Protein AF-0000000086880585 (afdb_homodimer)

Sequence (292 aa):
MKTEPVYAQNTITGVQFHGTWCWYVTEREYWFLNVEMEGRFGIEVLNEDTAARFLQAIQDEQVTATELRYYLHQFREQHREGDEWLKFVPSFLVDFDKRQFCSMFPEPASFEHYMPEGWIGTYEDFLDRVPVEERYWEMDGKSLFRMKTEPVYAQNTITGVQFHGTWCWYVTEREYWFLNVEMEGRFGIEVLNEDTAARFLQAIQDEQVTATELRYYLHQFREQHREGDEWLKFVPSFLVDFDKRQFCSMFPEPASFEHYMPEGWIGTYEDFLDRVPVEERYWEMDGKSLFR

Nearest PDB structures (foldseek):
  8zps-assembly1_A  TM=2.342E-01  e=6.015E+00  Homo sapiens
  8hbd-assembly1_R  TM=2.893E-01  e=3.597E+00  Homo sapiens
  2p4w-assembly1_A  TM=2.756E-01  e=6.312E+00  Pyrococcus furiosus
  6sy0-assembly3_C  TM=2.336E-01  e=4.339E+00  Plasmodium falciparum 3D7

Radius of gyration: 21.65 Å; Cα contacts (8 Å, |Δi|>4): 493; chains: 2; bounding box: 41×65×52 Å

Organism: NCBI:txid248903

Solvent-accessible surface area (backbone atoms only — not comparable to full-atom values): 16646 Å² total; per-residue (Å²): 127,90,56,79,72,36,65,86,63,37,32,36,32,43,34,35,50,88,90,41,79,48,37,32,43,42,64,58,73,74,60,45,22,26,36,55,83,57,32,50,90,78,50,55,55,52,39,66,88,38,38,64,64,52,51,61,72,48,50,80,37,51,46,52,40,66,57,52,25,52,52,51,51,54,47,44,71,74,44,80,65,81,73,74,68,55,30,72,53,60,21,35,40,41,30,45,74,75,35,37,36,34,29,51,56,87,58,97,72,64,52,38,72,25,49,36,94,88,41,50,43,36,83,42,92,56,73,86,74,49,55,75,91,56,41,38,52,56,53,95,94,35,56,69,87,105,124,91,54,79,75,36,66,85,64,35,32,36,33,42,34,36,50,89,92,40,78,47,37,32,42,42,65,58,73,76,60,47,21,26,34,54,83,57,33,48,90,78,49,55,54,54,40,66,88,39,38,63,64,50,52,59,73,46,49,80,38,51,48,53,40,66,57,53,25,52,52,51,52,54,46,44,71,73,43,80,65,82,72,74,68,55,31,71,54,60,22,34,40,41,28,45,76,76,35,38,33,34,29,53,57,85,57,97,70,65,51,38,73,25,48,36,92,88,41,50,42,37,82,43,92,55,73,87,74,50,54,76,92,57,40,38,51,56,53,94,92,35,56,68,86,104

pLDDT: mean 88.6, std 10.25, range [47.25, 98.44]

Foldseek 3Di:
DVDDDDPPQWDWDWDDDPNDIDIDIGGPVVPPPDCVVVCLVVDPADALVCVVVSCVVCVVVDDALQVLLVVLVVVCVVDVDDDPSVVSPDAWDQDRPQQEIEGQHPDPPPVQVPGDPPHGGYHDDCLVVDPPNNNSQDDPNDGSND/DVDDDDPPQWDWDWDDDPNDTDIDIGGPVVPPPDCVVVCLVVDPADALVCVVVSCVVCVVVDDALQVLLVVLVVVCVVDVDDDPSVVSPDAWDQDRPQQEIEGQHPDPPPVQVPGDPPHGGYHDDCLVVDPPNNNSQDDPNDGSND

Secondary structure (DSSP, 8-state):
--S---TTTEEEEEEEETTEEEEEEEEGGGG-SB-TTT-GGG-SB-STTTHHHHHHHTGGGEE-HHHHHHHHHHHHHH--SSSGGGGGS--EEEETTTTEEEE--SSS--GGG-PPTT-EEEES--GGGS-GGG-TTEETTEETT-/--S---TTTEEEEEEEETTEEEEEEEEGGGG-SB-STT-GGG-SB-STTTHHHHHHHTGGGEE-HHHHHHHHHHHHHH--SSSGGGGGS--EEEETTTTEEEE--SSS--GGG-PPTT-EEEES--GGGS-GGG-TTEETTEETT-

Structure (mmCIF, N/CA/C/O backbone):
data_AF-0000000086880585-model_v1
#
loop_
_entity.id
_entity.type
_entity.pdbx_description
1 polymer 'Group-specific protein'
#
loop_
_atom_site.group_PDB
_atom_site.id
_atom_site.type_symbol
_atom_site.label_atom_id
_atom_site.label_alt_id
_atom_site.label_comp_id
_atom_site.label_asym_id
_atom_site.label_entity_id
_atom_site.label_seq_id
_atom_site.pdbx_PDB_ins_code
_atom_site.Cartn_x
_atom_site.Cartn_y
_atom_site.Cartn_z
_atom_site.occupancy
_atom_site.B_iso_or_equiv
_atom_site.auth_seq_id
_atom_site.auth_comp_id
_atom_site.auth_asym_id
_atom_site.auth_atom_id
_atom_site.pdbx_PDB_model_num
ATOM 1 N N . MET A 1 1 ? -14.562 14.023 14.945 1 76 1 MET A N 1
ATOM 2 C CA . MET A 1 1 ? -13.602 13.406 14.031 1 76 1 MET A CA 1
ATOM 3 C C . MET A 1 1 ? -14.258 12.281 13.234 1 76 1 MET A C 1
ATOM 5 O O . MET A 1 1 ? -14.82 11.352 13.812 1 76 1 MET A O 1
ATOM 9 N N . LYS A 1 2 ? -14.25 12.438 11.891 1 77.19 2 LYS A N 1
ATOM 10 C CA . LYS A 1 2 ? -14.953 11.477 11.047 1 77.19 2 LYS A CA 1
ATOM 11 C C . LYS A 1 2 ? -14.258 10.117 11.062 1 77.19 2 LYS A C 1
ATOM 13 O O . LYS A 1 2 ? -14.922 9.078 11.016 1 77.19 2 LYS A O 1
ATOM 18 N N . THR A 1 3 ? -12.914 10.18 11.188 1 82.75 3 THR A N 1
ATOM 19 C CA . THR A 1 3 ? -12.102 8.969 11.164 1 82.75 3 THR A CA 1
ATOM 20 C C . THR A 1 3 ? -11.141 8.945 12.352 1 82.75 3 THR A C 1
ATOM 22 O O . THR A 1 3 ? -10.391 9.898 12.57 1 82.75 3 THR A O 1
ATOM 25 N N . GLU A 1 4 ? -11.258 7.859 13.133 1 86.62 4 GLU A N 1
ATOM 26 C CA . GLU A 1 4 ? -10.336 7.695 14.25 1 86.62 4 GLU A CA 1
ATOM 27 C C . GLU A 1 4 ? -8.992 7.145 13.781 1 86.62 4 GLU A C 1
ATOM 29 O O . GLU A 1 4 ? -8.945 6.246 12.938 1 86.62 4 GLU A O 1
ATOM 34 N N . PRO A 1 5 ? -7.918 7.68 14.352 1 90.12 5 PRO A N 1
ATOM 35 C CA . PRO A 1 5 ? -6.609 7.109 14.008 1 90.12 5 PRO A CA 1
ATOM 36 C C . PRO A 1 5 ? -6.473 5.652 14.438 1 90.12 5 PRO A C 1
ATOM 38 O O . PRO A 1 5 ? -6.934 5.273 15.516 1 90.12 5 PRO A O 1
ATOM 41 N N . VAL A 1 6 ? -6.008 4.855 13.602 1 86.31 6 VAL A N 1
ATOM 42 C CA . VAL A 1 6 ? -5.66 3.463 13.859 1 86.31 6 VAL A CA 1
ATOM 43 C C . VAL A 1 6 ? -4.211 3.207 13.461 1 86.31 6 VAL A C 1
ATOM 45 O O . VAL A 1 6 ? -3.812 3.498 12.328 1 86.31 6 VAL A O 1
ATOM 48 N N . TYR A 1 7 ? -3.516 2.6 14.383 1 87.31 7 TYR A N 1
ATOM 49 C CA . TYR A 1 7 ? -2.078 2.424 14.211 1 87.31 7 TYR A CA 1
ATOM 50 C C . TYR A 1 7 ? -1.771 1.642 12.938 1 87.31 7 TYR A C 1
ATOM 52 O O . TYR A 1 7 ? -2.289 0.54 12.742 1 87.31 7 TYR A O 1
ATOM 60 N N . ALA A 1 8 ? -1.015 2.242 12.062 1 81.94 8 ALA A N 1
ATOM 61 C CA . ALA A 1 8 ? -0.454 1.631 10.867 1 81.94 8 ALA A CA 1
ATOM 62 C C . ALA A 1 8 ? -1.557 1.222 9.891 1 81.94 8 ALA A C 1
ATOM 64 O O . ALA A 1 8 ? -1.293 0.547 8.891 1 81.94 8 ALA A O 1
ATOM 65 N N . GLN A 1 9 ? -2.721 1.542 10.227 1 75.06 9 GLN A N 1
ATOM 66 C CA . GLN A 1 9 ? -3.828 1.197 9.336 1 75.06 9 GLN A CA 1
ATOM 67 C C . GLN A 1 9 ? -4.305 2.416 8.555 1 75.06 9 GLN A C 1
ATOM 69 O O . GLN A 1 9 ? -4.625 2.311 7.371 1 75.06 9 GLN A O 1
ATOM 74 N N . ASN A 1 10 ? -4.414 3.498 9.227 1 84.12 10 ASN A N 1
ATOM 75 C CA . ASN A 1 10 ? -4.605 4.781 8.562 1 84.12 10 ASN A CA 1
ATOM 76 C C . ASN A 1 10 ? -3.543 5.793 8.984 1 84.12 10 ASN A C 1
ATOM 78 O O . ASN A 1 10 ? -2.521 5.422 9.562 1 84.12 10 ASN A O 1
ATOM 82 N N . THR A 1 11 ? -3.631 7.055 8.461 1 91.5 11 THR A N 1
ATOM 83 C CA . THR A 1 11 ? -2.527 7.984 8.68 1 91.5 11 THR A CA 1
ATOM 84 C C . THR A 1 11 ? -3.039 9.32 9.211 1 91.5 11 THR A C 1
ATOM 86 O O . THR A 1 11 ? -4.141 9.75 8.859 1 91.5 11 THR A O 1
ATOM 89 N N . ILE A 1 12 ? -2.281 9.914 10.062 1 96.06 12 ILE A N 1
ATOM 90 C CA . ILE A 1 12 ? -2.361 11.344 10.32 1 96.06 12 ILE A CA 1
ATOM 91 C C . ILE A 1 12 ? -1.32 12.078 9.484 1 96.06 12 ILE A C 1
ATOM 93 O O . ILE A 1 12 ? -0.122 11.805 9.586 1 96.06 12 ILE A O 1
ATOM 97 N N . THR A 1 13 ? -1.783 12.961 8.617 1 96.94 13 THR A N 1
ATOM 98 C CA . THR A 1 13 ? -0.906 13.625 7.668 1 96.94 13 THR A CA 1
ATOM 99 C C . THR A 1 13 ? -1.015 15.141 7.805 1 96.94 13 THR A C 1
ATOM 101 O O . THR A 1 13 ? -2.117 15.695 7.805 1 96.94 13 THR A O 1
ATOM 104 N N . GLY A 1 14 ? 0.147 15.844 8.094 1 98.25 14 GLY A N 1
ATOM 105 C CA . GLY A 1 14 ? 0.215 17.297 7.992 1 98.25 14 GLY A CA 1
ATOM 106 C C . GLY A 1 14 ? 0.494 17.781 6.586 1 98.25 14 GLY A C 1
ATOM 107 O O . GLY A 1 14 ? 1.412 17.297 5.922 1 98.25 14 GLY A O 1
ATOM 108 N N . VAL A 1 15 ? -0.346 18.703 6.098 1 97.44 15 VAL A N 1
ATOM 109 C CA . VAL A 1 15 ? -0.226 19.203 4.73 1 97.44 15 VAL A CA 1
ATOM 110 C C . VAL A 1 15 ? 0.028 20.703 4.75 1 97.44 15 VAL A C 1
ATOM 112 O O . VAL A 1 15 ? -0.643 21.438 5.473 1 97.44 15 VAL A O 1
ATOM 115 N N . GLN A 1 16 ? 1.084 21.109 4.09 1 96.19 16 GLN A N 1
ATOM 116 C CA . GLN A 1 16 ? 1.345 22.5 3.783 1 96.19 16 GLN A CA 1
ATOM 117 C C . GLN A 1 16 ? 1.02 22.812 2.324 1 96.19 16 GLN A C 1
ATOM 119 O O . GLN A 1 16 ? 1.595 22.219 1.413 1 96.19 16 GLN A O 1
ATOM 124 N N . PHE A 1 17 ? 0.026 23.703 2.096 1 95.5 17 PHE A N 1
ATOM 125 C CA . PHE A 1 17 ? -0.376 24.078 0.742 1 95.5 17 PHE A CA 1
ATOM 126 C C . PHE A 1 17 ? -0.798 25.531 0.681 1 95.5 17 PHE A C 1
ATOM 128 O O . PHE A 1 17 ? -1.679 25.969 1.429 1 95.5 17 PHE A O 1
ATOM 135 N N . HIS A 1 18 ? -0.113 26.312 -0.107 1 94.19 18 HIS A N 1
ATOM 136 C CA . HIS A 1 18 ? -0.361 27.734 -0.28 1 94.19 18 HIS A CA 1
ATOM 137 C C . HIS A 1 18 ? -0.328 28.469 1.058 1 94.19 18 HIS A C 1
ATOM 139 O O . HIS A 1 18 ? -1.229 29.25 1.365 1 94.19 18 HIS A O 1
ATOM 145 N N . GLY A 1 19 ? 0.63 28.094 1.883 1 93.19 19 GLY A N 1
ATOM 146 C CA . GLY A 1 19 ? 0.88 28.797 3.133 1 93.19 19 GLY A CA 1
ATOM 147 C C . GLY A 1 19 ? -0.033 28.344 4.258 1 93.19 19 GLY A C 1
ATOM 148 O O . GLY A 1 19 ? 0.029 28.891 5.367 1 93.19 19 GLY A O 1
ATOM 149 N N . THR A 1 20 ? -0.844 27.406 4.012 1 93.75 20 THR A N 1
ATOM 150 C CA . THR A 1 20 ? -1.787 26.953 5.027 1 93.75 20 THR A CA 1
ATOM 151 C C . THR A 1 20 ? -1.471 25.531 5.469 1 93.75 20 THR A C 1
ATOM 153 O O . THR A 1 20 ? -1.174 24.672 4.637 1 93.75 20 THR A O 1
ATOM 156 N N . TRP A 1 21 ? -1.475 25.344 6.816 1 95.88 21 TRP A N 1
ATOM 157 C CA . TRP A 1 21 ? -1.278 24.016 7.379 1 95.88 21 TRP A CA 1
ATOM 158 C C . TRP A 1 21 ? -2.615 23.359 7.73 1 95.88 21 TRP A C 1
ATOM 160 O O . TRP A 1 21 ? -3.48 24 8.336 1 95.88 21 TRP A O 1
ATOM 170 N N . CYS A 1 22 ? -2.787 22.078 7.32 1 95.31 22 CYS A N 1
ATOM 171 C CA . CYS A 1 22 ? -3.961 21.312 7.703 1 95.31 22 CYS A CA 1
ATOM 172 C C . CYS A 1 22 ? -3.578 19.875 8.062 1 95.31 22 CYS A C 1
ATOM 174 O O . CYS A 1 22 ? -2.627 19.328 7.504 1 95.31 22 CYS A O 1
ATOM 176 N N . TRP A 1 23 ? -4.367 19.266 9.023 1 96.69 23 TRP A N 1
ATOM 177 C CA . TRP A 1 23 ? -4.227 17.844 9.359 1 96.69 23 TRP A CA 1
ATOM 178 C C . TRP A 1 23 ? -5.324 17.016 8.695 1 96.69 23 TRP A C 1
ATOM 180 O O . TRP A 1 23 ? -6.469 17.469 8.594 1 96.69 23 TRP A O 1
ATOM 190 N N . TYR A 1 24 ? -4.992 15.852 8.25 1 94.56 24 TYR A N 1
ATOM 191 C CA . TYR A 1 24 ? -5.941 14.898 7.684 1 94.56 24 TYR A CA 1
ATOM 192 C C . TYR A 1 24 ? -5.758 13.516 8.305 1 94.56 24 TYR A C 1
ATOM 194 O O . TYR A 1 24 ? -4.629 13.094 8.562 1 94.56 24 TYR A O 1
ATOM 202 N N . VAL A 1 25 ? -6.844 12.852 8.633 1 94.06 25 VAL A N 1
ATOM 203 C CA . VAL A 1 25 ? -6.828 11.422 8.922 1 94.06 25 VAL A CA 1
ATOM 204 C C . VAL A 1 25 ? -7.449 10.648 7.762 1 94.06 25 VAL A C 1
ATOM 206 O O . VAL A 1 25 ? -8.648 10.766 7.5 1 94.06 25 VAL A O 1
ATOM 209 N N . THR A 1 26 ? -6.586 9.914 6.98 1 87.88 26 THR A N 1
ATOM 210 C CA . THR A 1 26 ? -7.027 9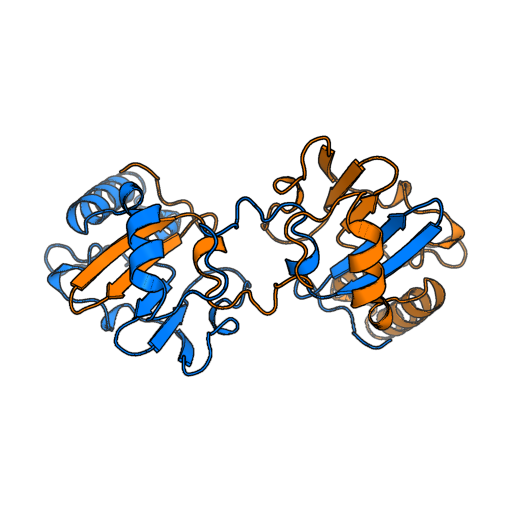.312 5.73 1 87.88 26 THR A CA 1
ATOM 211 C C . THR A 1 26 ? -6.473 7.895 5.59 1 87.88 26 THR A C 1
ATOM 213 O O . THR A 1 26 ? -5.652 7.457 6.402 1 87.88 26 THR A O 1
ATOM 216 N N . GLU A 1 27 ? -7.027 7.246 4.586 1 79.69 27 GLU A N 1
ATOM 217 C CA . GLU A 1 27 ? -6.395 6.008 4.148 1 79.69 27 GLU A CA 1
ATOM 218 C C . GLU A 1 27 ? -4.949 6.242 3.719 1 79.69 27 GLU A C 1
ATOM 220 O O . GLU A 1 27 ? -4.625 7.301 3.176 1 79.69 27 GLU A O 1
ATOM 225 N N . ARG A 1 28 ? -4.09 5.234 3.906 1 82.44 28 ARG A N 1
ATOM 226 C CA . ARG A 1 28 ? -2.656 5.355 3.648 1 82.44 28 ARG A CA 1
ATOM 227 C C . ARG A 1 28 ? -2.381 5.516 2.156 1 82.44 28 ARG A C 1
ATOM 229 O O . ARG A 1 28 ? -1.492 6.273 1.762 1 82.44 28 ARG A O 1
ATOM 236 N N . GLU A 1 29 ? -3.197 5.02 1.287 1 75.56 29 GLU A N 1
ATOM 237 C CA . GLU A 1 29 ? -2.932 4.93 -0.146 1 75.56 29 GLU A CA 1
ATOM 238 C C . GLU A 1 29 ? -3.07 6.293 -0.818 1 75.56 29 GLU A C 1
ATOM 240 O O . GLU A 1 29 ? -2.529 6.516 -1.903 1 75.56 29 GLU A O 1
ATOM 245 N N . TYR A 1 30 ? -3.73 7.191 -0.165 1 79.69 30 TYR A N 1
ATOM 246 C CA . TYR A 1 30 ? -3.9 8.531 -0.713 1 79.69 30 TYR A CA 1
ATOM 247 C C . TYR A 1 30 ? -2.553 9.219 -0.9 1 79.69 30 TYR A C 1
ATOM 249 O O . TYR A 1 30 ? -2.42 10.125 -1.729 1 79.69 30 TYR A O 1
ATOM 257 N N . TRP A 1 31 ? -1.494 8.703 -0.222 1 84.62 31 TRP A N 1
ATOM 258 C CA . TRP A 1 31 ? -0.281 9.508 -0.123 1 84.62 31 TRP A CA 1
ATOM 259 C C . TRP A 1 31 ? 0.87 8.852 -0.878 1 84.62 31 TRP A C 1
ATOM 261 O O . TRP A 1 31 ? 2.033 9.211 -0.679 1 84.62 31 TRP A O 1
ATOM 271 N N . PHE A 1 32 ? 0.52 7.891 -1.688 1 81.12 32 PHE A N 1
ATOM 272 C CA . PHE A 1 32 ? 1.405 7.57 -2.801 1 81.12 32 PHE A CA 1
ATOM 273 C C . PHE A 1 32 ? 1.333 8.648 -3.877 1 81.12 32 PHE A C 1
ATOM 275 O O . PHE A 1 32 ? 0.421 8.641 -4.707 1 81.12 32 PHE A O 1
ATOM 282 N N . LEU A 1 33 ? 2.277 9.617 -3.865 1 82.38 33 LEU A N 1
ATOM 283 C CA . LEU A 1 33 ? 2.133 10.844 -4.637 1 82.38 33 LEU A CA 1
ATOM 284 C C . LEU A 1 33 ? 2.314 10.578 -6.125 1 82.38 33 LEU A C 1
ATOM 286 O O . LEU A 1 33 ? 1.803 11.32 -6.965 1 82.38 33 LEU A O 1
ATOM 290 N N . ASN A 1 34 ? 3.16 9.727 -6.516 1 73.69 34 ASN A N 1
ATOM 291 C CA . ASN A 1 34 ? 3.346 9.344 -7.91 1 73.69 34 ASN A CA 1
ATOM 292 C C . ASN A 1 34 ? 3.041 7.863 -8.133 1 73.69 34 ASN A C 1
ATOM 294 O O . ASN A 1 34 ? 3.885 7.004 -7.871 1 73.69 34 ASN A O 1
ATOM 298 N N . VAL A 1 35 ? 1.868 7.715 -8.453 1 60.78 35 VAL A N 1
ATOM 299 C CA . VAL A 1 35 ? 1.477 6.32 -8.648 1 60.78 35 VAL A CA 1
ATOM 300 C C . VAL A 1 35 ? 1.58 5.957 -10.133 1 60.78 35 VAL A C 1
ATOM 302 O O . VAL A 1 35 ? 1.086 4.91 -10.555 1 60.78 35 VAL A O 1
ATOM 305 N N . GLU A 1 36 ? 2.021 7.18 -10.93 1 53.22 36 GLU A N 1
ATOM 306 C CA . GLU A 1 36 ? 2.199 6.824 -12.336 1 53.22 36 GLU A CA 1
ATOM 307 C C . GLU A 1 36 ? 2.811 5.434 -12.484 1 53.22 36 GLU A C 1
ATOM 309 O O . GLU A 1 36 ? 2.457 4.688 -13.398 1 53.22 36 GLU A O 1
ATOM 314 N N . MET A 1 37 ? 3.844 5.391 -11.531 1 47.25 37 MET A N 1
ATOM 315 C CA . MET A 1 37 ? 4.512 4.102 -11.695 1 47.25 37 MET A CA 1
ATOM 316 C C . MET A 1 37 ? 3.535 2.949 -11.477 1 47.25 37 MET A C 1
ATOM 318 O O . MET A 1 37 ? 3.717 1.862 -12.031 1 47.25 37 MET A O 1
ATOM 322 N N . GLU A 1 38 ? 2.615 3.277 -10.586 1 49.25 38 GLU A N 1
ATOM 323 C CA . GLU A 1 38 ? 1.61 2.221 -10.531 1 49.25 38 GLU A CA 1
ATOM 324 C C . GLU A 1 38 ? 0.639 2.316 -11.703 1 49.25 38 GLU A C 1
ATOM 326 O O . GLU A 1 38 ? -0.255 1.479 -11.844 1 49.25 38 GLU A O 1
ATOM 331 N N . GLY A 1 39 ? 0.884 3.311 -12.492 1 52.72 39 GLY A N 1
ATOM 332 C CA . GLY A 1 39 ? 0.114 3.348 -13.727 1 52.72 39 GLY A CA 1
ATOM 333 C C . GLY A 1 39 ? -0.195 1.97 -14.273 1 52.72 39 GLY A C 1
ATOM 334 O O . GLY A 1 39 ? -0.739 1.844 -15.375 1 52.72 39 GLY A O 1
ATOM 335 N N . ARG A 1 40 ? -0.128 1.017 -13.453 1 61.5 40 ARG A N 1
ATOM 336 C CA . ARG A 1 40 ? -0.333 -0.369 -13.859 1 61.5 40 ARG A CA 1
ATOM 337 C C . ARG A 1 40 ? -0.723 -0.456 -15.328 1 61.5 40 ARG A C 1
ATOM 339 O O . ARG A 1 40 ? -1.8 -0.954 -15.664 1 61.5 40 ARG A O 1
ATOM 346 N N . PHE A 1 41 ? 0.097 0.261 -16.172 1 71.25 41 PHE A N 1
ATOM 347 C CA . PHE A 1 41 ? -0.005 0.201 -17.625 1 71.25 41 PHE A CA 1
ATOM 348 C C . PHE A 1 41 ? -1.345 0.755 -18.094 1 71.25 41 PHE A C 1
ATOM 350 O O . PHE A 1 41 ? -1.934 0.242 -19.047 1 71.25 41 PHE A O 1
ATOM 357 N N . GLY A 1 42 ? -1.871 1.708 -17.266 1 69.56 42 GLY A N 1
ATOM 358 C CA . GLY A 1 42 ? -3.137 2.324 -17.641 1 69.56 42 GLY A CA 1
ATOM 359 C C . GLY A 1 42 ? -4.344 1.495 -17.234 1 69.56 42 GLY A C 1
ATOM 360 O O . GLY A 1 42 ? -5.473 1.813 -17.609 1 69.56 42 GLY A O 1
ATOM 361 N N . ILE A 1 43 ? -4.125 0.448 -16.531 1 76.69 43 ILE A N 1
ATOM 362 C CA . ILE A 1 43 ? -5.199 -0.442 -16.109 1 76.69 43 ILE A CA 1
ATOM 363 C C . ILE A 1 43 ? -5.664 -0.055 -14.703 1 76.69 43 ILE A C 1
ATOM 365 O O . ILE A 1 43 ? -4.938 -0.244 -13.727 1 76.69 43 ILE A O 1
ATOM 369 N N . GLU A 1 44 ? -6.855 0.469 -14.617 1 72.12 44 GLU A N 1
ATOM 370 C CA . GLU A 1 44 ? -7.387 0.93 -13.336 1 72.12 44 GLU A CA 1
ATOM 371 C C . GLU A 1 44 ? -7.906 -0.237 -12.508 1 72.12 44 GLU A C 1
ATOM 373 O O . GLU A 1 44 ? -7.68 -0.292 -11.297 1 72.12 44 GLU A O 1
ATOM 378 N N . VAL A 1 45 ? -8.664 -1.048 -13.188 1 80.25 45 VAL A N 1
ATOM 379 C CA . VAL A 1 45 ? -9.227 -2.24 -12.562 1 80.25 45 VAL A CA 1
ATOM 380 C C . VAL A 1 45 ? -8.656 -3.49 -13.227 1 80.25 45 VAL A C 1
ATOM 382 O O . VAL A 1 45 ? -8.844 -3.697 -14.43 1 80.25 45 VAL A O 1
ATOM 385 N N . LEU A 1 46 ? -7.879 -4.211 -12.469 1 87.38 46 LEU A N 1
ATOM 386 C CA . LEU A 1 46 ? -7.34 -5.473 -12.969 1 87.38 46 LEU A CA 1
ATOM 387 C C . LEU A 1 46 ? -8.32 -6.617 -12.719 1 87.38 46 LEU A C 1
ATOM 389 O O . LEU A 1 46 ? -8.531 -7.016 -11.57 1 87.38 46 LEU A O 1
ATOM 393 N N . ASN A 1 47 ? -8.922 -6.992 -13.719 1 92.19 47 ASN A N 1
ATOM 394 C CA . ASN A 1 47 ? -9.914 -8.062 -13.68 1 92.19 47 ASN A CA 1
ATOM 395 C C . ASN A 1 47 ? -9.812 -8.961 -14.906 1 92.19 47 ASN A C 1
ATOM 397 O O . ASN A 1 47 ? -8.812 -8.93 -15.625 1 92.19 47 ASN A O 1
ATOM 401 N N . GLU A 1 48 ? -10.773 -9.852 -15.086 1 94.31 48 GLU A N 1
ATOM 402 C CA . GLU A 1 48 ? -10.734 -10.828 -16.172 1 94.31 48 GLU A CA 1
ATOM 403 C C . GLU A 1 48 ? -10.695 -10.148 -17.531 1 94.31 48 GLU A C 1
ATOM 405 O O . GLU A 1 48 ? -10.141 -10.695 -18.484 1 94.31 48 GLU A O 1
ATOM 410 N N . ASP A 1 49 ? -11.25 -8.93 -17.594 1 93.12 49 ASP A N 1
ATOM 411 C CA . ASP A 1 49 ? -11.32 -8.234 -18.875 1 93.12 49 ASP A CA 1
ATOM 412 C C . ASP A 1 49 ? -10 -7.539 -19.188 1 93.12 49 ASP A C 1
ATOM 414 O O . ASP A 1 49 ? -9.656 -7.359 -20.359 1 93.12 49 ASP A O 1
ATOM 418 N N . THR A 1 50 ? -9.234 -7.219 -18.172 1 90 50 THR A N 1
ATOM 419 C CA . THR A 1 50 ? -8.016 -6.438 -18.375 1 90 50 THR A CA 1
ATOM 420 C C . THR A 1 50 ? -6.777 -7.289 -18.141 1 90 50 THR A C 1
ATOM 422 O O . THR A 1 50 ? -5.652 -6.848 -18.406 1 90 50 THR A O 1
ATOM 425 N N . ALA A 1 51 ? -7.012 -8.508 -17.734 1 94.69 51 ALA A N 1
ATOM 426 C CA . ALA A 1 51 ? -5.93 -9.406 -17.344 1 94.69 51 ALA A CA 1
ATOM 427 C C . ALA A 1 51 ? -4.941 -9.617 -18.484 1 94.69 51 ALA A C 1
ATOM 429 O O . ALA A 1 51 ? -3.727 -9.57 -18.281 1 94.69 51 ALA A O 1
ATOM 430 N N . ALA A 1 52 ? -5.445 -9.789 -19.672 1 94.19 52 ALA A N 1
ATOM 431 C CA . ALA A 1 52 ? -4.582 -10.102 -20.797 1 94.19 52 ALA A CA 1
ATOM 432 C C . ALA A 1 52 ? -3.559 -8.992 -21.031 1 94.19 52 ALA A C 1
ATOM 434 O O . ALA A 1 52 ? -2.361 -9.258 -21.172 1 94.19 52 ALA A O 1
ATOM 435 N N . ARG A 1 53 ? -3.969 -7.777 -21.109 1 90.25 53 ARG A N 1
ATOM 436 C CA . ARG A 1 53 ? -3.096 -6.625 -21.312 1 90.25 53 ARG A CA 1
ATOM 437 C C . ARG A 1 53 ? -2.084 -6.492 -20.188 1 90.25 53 ARG A C 1
ATOM 439 O O . ARG A 1 53 ? -0.906 -6.219 -20.422 1 90.25 53 ARG A O 1
ATOM 446 N N . PHE A 1 54 ? -2.494 -6.656 -18.984 1 90 54 PHE A N 1
ATOM 447 C CA . PHE A 1 54 ? -1.637 -6.535 -17.812 1 90 54 PHE A CA 1
ATOM 448 C C . PHE A 1 54 ? -0.539 -7.59 -17.828 1 90 54 PHE A C 1
ATOM 450 O O . PHE A 1 54 ? 0.64 -7.273 -17.656 1 90 54 PHE A O 1
ATOM 457 N N . LEU A 1 55 ? -0.997 -8.852 -18.031 1 93.5 55 LEU A N 1
ATOM 458 C CA . LEU A 1 55 ? -0.051 -9.969 -18 1 93.5 55 LEU A CA 1
ATOM 459 C C . LEU A 1 55 ? 0.968 -9.859 -19.125 1 93.5 55 LEU A C 1
ATOM 461 O O . LEU A 1 55 ? 2.129 -10.234 -18.953 1 93.5 55 LEU A O 1
ATOM 465 N N . GLN A 1 56 ? 0.486 -9.359 -20.234 1 91.56 56 GLN A N 1
ATOM 466 C CA . GLN A 1 56 ? 1.425 -9.094 -21.312 1 91.56 56 GLN A CA 1
ATOM 467 C C . GLN A 1 56 ? 2.443 -8.031 -20.922 1 91.56 56 GLN A C 1
ATOM 469 O O . GLN A 1 56 ? 3.631 -8.156 -21.219 1 91.56 56 GLN A O 1
ATOM 474 N N . ALA A 1 57 ? 2.016 -7.039 -20.266 1 84.31 57 ALA A N 1
ATOM 475 C CA . ALA A 1 57 ? 2.869 -5.922 -19.875 1 84.31 57 ALA A CA 1
ATOM 476 C C . ALA A 1 57 ? 3.945 -6.383 -18.891 1 84.31 57 ALA A C 1
ATOM 478 O O . ALA A 1 57 ? 5.051 -5.832 -18.875 1 84.31 57 ALA A O 1
ATOM 479 N N . ILE A 1 58 ? 3.645 -7.453 -18.031 1 86.88 58 ILE A N 1
ATOM 480 C CA . ILE A 1 58 ? 4.617 -7.855 -17.031 1 86.88 58 ILE A CA 1
ATOM 481 C C . ILE A 1 58 ? 5.242 -9.195 -17.422 1 86.88 58 ILE A C 1
ATOM 483 O O . ILE A 1 58 ? 5.746 -9.922 -16.562 1 86.88 58 ILE A O 1
ATOM 487 N N . GLN A 1 59 ? 5.207 -9.5 -18.641 1 90.31 59 GLN A N 1
ATOM 488 C CA . GLN A 1 59 ? 5.676 -10.797 -19.109 1 90.31 59 GLN A CA 1
ATOM 489 C C . GLN A 1 59 ? 7.141 -11.023 -18.75 1 90.31 59 GLN A C 1
ATOM 491 O O . GLN A 1 59 ? 7.551 -12.148 -18.469 1 90.31 59 GLN A O 1
ATOM 496 N N . ASP A 1 60 ? 7.895 -9.953 -18.703 1 88.44 60 ASP A N 1
ATOM 497 C CA . ASP A 1 60 ? 9.32 -10.062 -18.391 1 88.44 60 ASP A CA 1
ATOM 498 C C . ASP A 1 60 ? 9.539 -10.469 -16.938 1 88.44 60 ASP A C 1
ATOM 500 O O . ASP A 1 60 ? 10.641 -10.883 -16.562 1 88.44 60 ASP A O 1
ATOM 504 N N . GLU A 1 61 ? 8.5 -10.375 -16.062 1 88.94 61 GLU A N 1
ATOM 505 C CA . GLU A 1 61 ? 8.594 -10.711 -14.648 1 88.94 61 GLU A CA 1
ATOM 506 C C . GLU A 1 61 ? 8.18 -12.156 -14.398 1 88.94 61 GLU A C 1
ATOM 508 O O . GLU A 1 61 ? 8.164 -12.609 -13.25 1 88.94 61 GLU A O 1
ATOM 513 N N . GLN A 1 62 ? 7.816 -12.812 -15.43 1 93.88 62 GLN A N 1
ATOM 514 C CA . GLN A 1 62 ? 7.398 -14.203 -15.312 1 93.88 62 GLN A CA 1
ATOM 515 C C . GLN A 1 62 ? 8.578 -15.102 -14.953 1 93.88 62 GLN A C 1
ATOM 517 O O . GLN A 1 62 ? 9.688 -14.906 -15.453 1 93.88 62 GLN A O 1
ATOM 522 N N . VAL A 1 63 ? 8.367 -16.125 -14.07 1 95.75 63 VAL A N 1
ATOM 523 C CA . VAL A 1 63 ? 9.367 -17.109 -13.688 1 95.75 63 VAL A CA 1
ATOM 524 C C . VAL A 1 63 ? 8.758 -18.516 -13.75 1 95.75 63 VAL A C 1
ATOM 526 O O . VAL A 1 63 ? 7.551 -18.688 -13.555 1 95.75 63 VAL A O 1
ATOM 529 N N . THR A 1 64 ? 9.586 -19.469 -14.016 1 95.69 64 THR A N 1
ATOM 530 C CA . THR A 1 64 ? 9.094 -20.844 -14.062 1 95.69 64 THR A CA 1
ATOM 531 C C . THR A 1 64 ? 9.18 -21.5 -12.688 1 95.69 64 THR A C 1
ATOM 533 O O . THR A 1 64 ? 9.969 -21.062 -11.844 1 95.69 64 THR A O 1
ATOM 536 N N . ALA A 1 65 ? 8.328 -22.5 -12.531 1 96.12 65 ALA A N 1
ATOM 537 C CA . ALA A 1 65 ? 8.422 -23.312 -11.312 1 96.12 65 ALA A CA 1
ATOM 538 C C . ALA A 1 65 ? 9.82 -23.906 -11.164 1 96.12 65 ALA A C 1
ATOM 540 O O . ALA A 1 65 ? 10.352 -23.984 -10.055 1 96.12 65 ALA A O 1
ATOM 541 N N . THR A 1 66 ? 10.43 -24.266 -12.25 1 95.5 66 THR A N 1
ATOM 542 C CA . THR A 1 66 ? 11.766 -24.859 -12.227 1 95.5 66 THR A CA 1
ATOM 543 C C . THR A 1 66 ? 12.789 -23.859 -11.68 1 95.5 66 THR A C 1
ATOM 545 O O . THR A 1 66 ? 13.625 -24.219 -10.852 1 95.5 66 THR A O 1
ATOM 548 N N . GLU A 1 67 ? 12.719 -22.672 -12.164 1 95.06 67 GLU A N 1
ATOM 549 C CA . GLU A 1 67 ? 13.633 -21.641 -11.688 1 95.06 67 GLU A CA 1
ATOM 550 C C . GLU A 1 67 ? 13.445 -21.391 -10.195 1 95.06 67 GLU A C 1
ATOM 552 O O . GLU A 1 67 ? 14.422 -21.328 -9.438 1 95.06 67 GLU A O 1
ATOM 557 N N . LEU A 1 68 ? 12.203 -21.188 -9.781 1 96.31 68 LEU A N 1
ATOM 558 C CA . LEU A 1 68 ? 11.914 -20.938 -8.375 1 96.31 68 LEU A CA 1
ATOM 559 C C . LEU A 1 68 ? 12.422 -22.078 -7.504 1 96.31 68 LEU A C 1
ATOM 561 O O . LEU A 1 68 ? 13.008 -21.844 -6.441 1 96.31 68 LEU A O 1
ATOM 565 N N . ARG A 1 69 ? 12.211 -23.281 -7.969 1 95.75 69 ARG A N 1
ATOM 566 C CA . ARG A 1 69 ? 12.672 -24.469 -7.246 1 95.75 69 ARG A CA 1
ATOM 567 C C . ARG A 1 69 ? 14.188 -24.453 -7.094 1 95.75 69 ARG A C 1
ATOM 569 O O . ARG A 1 69 ? 14.711 -24.703 -6.008 1 95.75 69 ARG A O 1
ATOM 576 N N . TYR A 1 70 ? 14.844 -24.234 -8.133 1 94.56 70 TYR A N 1
ATOM 577 C CA . TYR A 1 70 ? 16.297 -24.203 -8.117 1 94.56 70 TYR A CA 1
ATOM 578 C C . TYR A 1 70 ? 16.812 -23.188 -7.102 1 94.56 70 TYR A C 1
ATOM 580 O O . TYR A 1 70 ? 17.656 -23.516 -6.258 1 94.56 70 TYR A O 1
ATOM 588 N N . TYR A 1 71 ? 16.297 -22.016 -7.16 1 93.88 71 TYR A N 1
ATOM 589 C CA . TYR A 1 71 ? 16.781 -20.938 -6.293 1 93.88 71 TYR A CA 1
ATOM 590 C C . TYR A 1 71 ? 16.438 -21.219 -4.836 1 93.88 71 TYR A C 1
ATOM 592 O O . TYR A 1 71 ? 17.234 -20.969 -3.938 1 93.88 71 TYR A O 1
ATOM 600 N N . LEU A 1 72 ? 15.242 -21.688 -4.625 1 95.19 72 LEU A N 1
ATOM 601 C CA . LEU A 1 72 ? 14.852 -22.062 -3.27 1 95.19 72 LEU A CA 1
ATOM 602 C C . LEU A 1 72 ? 15.766 -23.156 -2.717 1 95.19 72 LEU A C 1
ATOM 604 O O . LEU A 1 72 ? 16.25 -23.047 -1.591 1 95.19 72 LEU A O 1
ATOM 608 N N . HIS A 1 73 ? 16 -24.109 -3.523 1 93.12 73 HIS A N 1
ATOM 609 C CA . HIS A 1 73 ? 16.859 -25.219 -3.107 1 93.12 73 HIS A CA 1
ATOM 610 C C . HIS A 1 73 ? 18.266 -24.719 -2.781 1 93.12 73 HIS A C 1
ATOM 612 O O . HIS A 1 73 ? 18.828 -25.062 -1.737 1 93.12 73 HIS A O 1
ATOM 618 N N . GLN A 1 74 ? 18.828 -23.969 -3.631 1 92.75 74 GLN A N 1
ATOM 619 C CA . GLN A 1 74 ? 20.156 -23.406 -3.408 1 92.75 74 GLN A CA 1
ATOM 620 C C . GLN A 1 74 ? 20.203 -22.578 -2.133 1 92.75 74 GLN A C 1
ATOM 622 O O . GLN A 1 74 ? 21.156 -22.656 -1.357 1 92.75 74 GLN A O 1
ATOM 627 N N . PHE A 1 75 ? 19.203 -21.844 -1.984 1 92.38 75 PHE A N 1
ATOM 628 C CA . PHE A 1 75 ? 19.156 -20.969 -0.818 1 92.38 75 PHE A CA 1
ATOM 629 C C . PHE A 1 75 ? 19.094 -21.781 0.467 1 92.38 75 PHE A C 1
ATOM 631 O O . PHE A 1 75 ? 19.797 -21.484 1.435 1 92.38 75 PHE A O 1
ATOM 638 N N . ARG A 1 76 ? 18.234 -22.766 0.458 1 91.25 76 ARG A N 1
ATOM 639 C CA . ARG A 1 76 ? 18.078 -23.641 1.625 1 91.25 76 ARG A CA 1
ATOM 640 C C . ARG A 1 76 ? 19.391 -24.344 1.965 1 91.25 76 ARG A C 1
ATOM 642 O O . ARG A 1 76 ? 19.703 -24.562 3.139 1 91.25 76 ARG A O 1
ATOM 649 N N . GLU A 1 77 ? 20.156 -24.641 1.029 1 90.25 77 GLU A N 1
ATOM 650 C CA . GLU A 1 77 ? 21.438 -25.297 1.24 1 90.25 77 GLU A CA 1
ATOM 651 C C . GLU A 1 77 ? 22.438 -24.359 1.907 1 90.25 77 GLU A C 1
ATOM 653 O O . GLU A 1 77 ? 23.266 -24.797 2.717 1 90.25 77 GLU A O 1
ATOM 658 N N . GLN A 1 78 ? 22.219 -23.172 1.575 1 91.56 78 GLN A N 1
ATOM 659 C CA . GLN A 1 78 ? 23.156 -22.172 2.096 1 91.56 78 GLN A CA 1
ATOM 660 C C . GLN A 1 78 ? 22.688 -21.641 3.445 1 91.56 78 GLN A C 1
ATOM 662 O O . GLN A 1 78 ? 23.484 -21.078 4.207 1 91.56 78 GLN A O 1
ATOM 667 N N . HIS A 1 79 ? 21.453 -21.766 3.672 1 88.12 79 HIS A N 1
ATOM 668 C CA . HIS A 1 79 ? 20.859 -21.266 4.91 1 88.12 79 HIS A CA 1
ATOM 669 C C . HIS A 1 79 ? 20.047 -22.359 5.602 1 88.12 79 HIS A C 1
ATOM 671 O O . HIS A 1 79 ? 18.812 -22.359 5.543 1 88.12 79 HIS A O 1
ATOM 677 N N . ARG A 1 80 ? 20.641 -23.156 6.25 1 79.69 80 ARG A N 1
ATOM 678 C CA . ARG A 1 80 ? 20 -24.344 6.797 1 79.69 80 ARG A CA 1
ATOM 679 C C . ARG A 1 80 ? 19.125 -24 8 1 79.69 80 ARG A C 1
ATOM 681 O O . ARG A 1 80 ? 18.156 -24.703 8.297 1 79.69 80 ARG A O 1
ATOM 688 N N . GLU A 1 81 ? 19.484 -22.828 8.578 1 84.81 81 GLU A N 1
ATOM 689 C CA . GLU A 1 81 ? 18.734 -22.406 9.75 1 84.81 81 GLU A CA 1
ATOM 690 C C . GLU A 1 81 ? 18.141 -21.016 9.547 1 84.81 81 GLU A C 1
ATOM 692 O O . GLU A 1 81 ? 18.562 -20.281 8.656 1 84.81 81 GLU A O 1
ATOM 697 N N . GLY A 1 82 ? 17.078 -20.844 10.289 1 87.56 82 GLY A N 1
ATOM 698 C CA . GLY A 1 82 ? 16.484 -19.531 10.25 1 87.56 82 GLY A CA 1
ATOM 699 C C . GLY A 1 82 ? 15.258 -19.438 9.352 1 87.56 82 GLY A C 1
ATOM 700 O O . GLY A 1 82 ? 14.844 -20.453 8.773 1 87.56 82 GLY A O 1
ATOM 701 N N . ASP A 1 83 ? 14.664 -18.219 9.289 1 90.06 83 ASP A N 1
ATOM 702 C CA . ASP A 1 83 ? 13.414 -18.016 8.57 1 90.06 83 ASP A CA 1
ATOM 703 C C . ASP A 1 83 ? 13.633 -17.203 7.301 1 90.06 83 ASP A C 1
ATOM 705 O O . ASP A 1 83 ? 12.68 -16.703 6.703 1 90.06 83 ASP A O 1
ATOM 709 N N . GLU A 1 84 ? 14.867 -17.25 6.848 1 89.31 84 GLU A N 1
ATOM 710 C CA . GLU A 1 84 ? 15.195 -16.406 5.699 1 89.31 84 GLU A CA 1
ATOM 711 C C . GLU A 1 84 ? 14.586 -16.969 4.418 1 89.31 84 GLU A C 1
ATOM 713 O O . GLU A 1 84 ? 14.367 -16.219 3.453 1 89.31 84 GLU A O 1
ATOM 718 N N . TRP A 1 85 ? 14.258 -18.234 4.43 1 91.56 85 TRP A N 1
ATOM 719 C CA . TRP A 1 85 ? 13.688 -18.906 3.264 1 91.56 85 TRP A CA 1
ATOM 720 C C . TRP A 1 85 ? 12.25 -18.453 3.029 1 91.56 85 TRP A C 1
ATOM 722 O O . TRP A 1 85 ? 11.688 -18.672 1.955 1 91.56 85 TRP A O 1
ATOM 732 N N . LEU A 1 86 ? 11.641 -17.703 3.914 1 93 86 LEU A N 1
ATOM 733 C CA . LEU A 1 86 ? 10.25 -17.281 3.834 1 93 86 LEU A CA 1
ATOM 734 C C . LEU A 1 86 ? 10.031 -16.344 2.645 1 93 86 LEU A C 1
ATOM 736 O O . LEU A 1 86 ? 8.906 -16.219 2.152 1 93 86 LEU A O 1
ATOM 740 N N . LYS A 1 87 ? 11.086 -15.797 2.166 1 92.19 87 LYS A N 1
ATOM 741 C CA . LYS A 1 87 ? 11 -14.922 1.001 1 92.19 87 LYS A CA 1
ATOM 742 C C . LYS A 1 87 ? 10.547 -15.695 -0.234 1 92.19 87 LYS A C 1
ATOM 744 O O . LYS A 1 87 ? 10.117 -15.094 -1.225 1 92.19 87 LYS A O 1
ATOM 749 N N . PHE A 1 88 ? 10.578 -17.047 -0.115 1 95.69 88 PHE A N 1
ATOM 750 C CA . PHE A 1 88 ? 10.195 -17.891 -1.252 1 95.69 88 PHE A CA 1
ATOM 751 C C . PHE A 1 88 ? 8.758 -18.375 -1.106 1 95.69 88 PHE A C 1
ATOM 753 O O . PHE A 1 88 ? 8.219 -19.016 -2.012 1 95.69 88 PHE A O 1
ATOM 760 N N . VAL A 1 89 ? 8.062 -18.031 -0.032 1 96.25 89 VAL A N 1
ATOM 761 C CA . VAL A 1 89 ? 6.652 -18.375 0.115 1 96.25 89 VAL A CA 1
ATOM 762 C C . VAL A 1 89 ? 5.801 -17.438 -0.732 1 96.25 89 VAL A C 1
ATOM 764 O O . VAL A 1 89 ? 5.93 -16.219 -0.636 1 96.25 89 VAL A O 1
ATOM 767 N N . PRO A 1 90 ? 4.953 -18.047 -1.637 1 97.19 90 PRO A N 1
ATOM 768 C CA . PRO A 1 90 ? 4.145 -17.156 -2.479 1 97.19 90 PRO A CA 1
ATOM 769 C C . PRO A 1 90 ? 3.174 -16.297 -1.672 1 97.19 90 PRO A C 1
ATOM 771 O O . PRO A 1 90 ? 2.617 -16.766 -0.674 1 97.19 90 PRO A O 1
ATOM 774 N N . SER A 1 91 ? 2.979 -15.125 -2.197 1 96.12 91 SER A N 1
ATOM 775 C CA . SER A 1 91 ? 2.156 -14.148 -1.496 1 96.12 91 SER A CA 1
ATOM 776 C C . SER A 1 91 ? 0.711 -14.188 -1.979 1 96.12 91 SER A C 1
ATOM 778 O O . SER A 1 91 ? -0.216 -13.938 -1.205 1 96.12 91 SER A O 1
ATOM 780 N N . PHE A 1 92 ? 0.517 -14.461 -3.312 1 97.44 92 PHE A N 1
ATOM 781 C CA . PHE A 1 92 ? -0.819 -14.281 -3.871 1 97.44 92 PHE A CA 1
ATOM 782 C C . PHE A 1 92 ? -1.148 -15.398 -4.852 1 97.44 92 PHE A C 1
ATOM 784 O O . PHE A 1 92 ? -0.265 -15.906 -5.547 1 97.44 92 PHE A O 1
ATOM 791 N N . LEU A 1 93 ? -2.369 -15.766 -4.859 1 98.44 93 LEU A N 1
ATOM 792 C CA . LEU A 1 93 ? -3.023 -16.469 -5.961 1 98.44 93 LEU A CA 1
ATOM 793 C C . LEU A 1 93 ? -4.074 -15.57 -6.617 1 98.44 93 LEU A C 1
ATOM 795 O O . LEU A 1 93 ? -4.984 -15.078 -5.945 1 98.44 93 LEU A O 1
ATOM 799 N N . VAL A 1 94 ? -3.879 -15.312 -7.863 1 97.31 94 VAL A N 1
ATOM 800 C CA . VAL A 1 94 ? -4.863 -14.547 -8.625 1 97.31 94 VAL A CA 1
ATOM 801 C C . VAL A 1 94 ? -5.48 -15.438 -9.703 1 97.31 94 VAL A C 1
ATOM 803 O O . VAL A 1 94 ? -4.816 -15.797 -10.68 1 97.31 94 VAL A O 1
ATOM 806 N N . ASP A 1 95 ? -6.738 -15.781 -9.523 1 97.94 95 ASP A N 1
ATOM 807 C CA . ASP A 1 95 ? -7.461 -16.641 -10.453 1 97.94 95 ASP A CA 1
ATOM 808 C C . ASP A 1 95 ? -8.461 -15.836 -11.281 1 97.94 95 ASP A C 1
ATOM 810 O O . ASP A 1 95 ? -9.602 -15.633 -10.859 1 97.94 95 ASP A O 1
ATOM 814 N N . PHE A 1 96 ? -8.07 -15.398 -12.414 1 97.38 96 PHE A N 1
ATOM 815 C CA . PHE A 1 96 ? -8.906 -14.57 -13.273 1 97.38 96 PHE A CA 1
ATOM 816 C C . PHE A 1 96 ? -10.055 -15.391 -13.852 1 97.38 96 PHE A C 1
ATOM 818 O O . PHE A 1 96 ? -11.094 -14.836 -14.219 1 97.38 96 PHE A O 1
ATOM 825 N N . ASP A 1 97 ? -9.859 -16.672 -13.953 1 97.31 97 ASP A N 1
ATOM 826 C CA . ASP A 1 97 ? -10.891 -17.531 -14.516 1 97.31 97 ASP A CA 1
ATOM 827 C C . ASP A 1 97 ? -12.078 -17.656 -13.562 1 97.31 97 ASP A C 1
ATOM 829 O O . ASP A 1 97 ? -13.234 -17.703 -14 1 97.31 97 ASP A O 1
ATOM 833 N N . LYS A 1 98 ? -11.789 -17.656 -12.281 1 97.25 98 LYS A N 1
ATOM 834 C CA . LYS A 1 98 ? -12.844 -17.844 -11.281 1 97.25 98 LYS A CA 1
ATOM 835 C C . LYS A 1 98 ? -13.117 -16.547 -10.523 1 97.25 98 LYS A C 1
ATOM 837 O O . LYS A 1 98 ? -13.938 -16.531 -9.602 1 97.25 98 LYS A O 1
ATOM 842 N N . ARG A 1 99 ? -12.453 -15.469 -10.766 1 96.19 99 ARG A N 1
ATOM 843 C CA . ARG A 1 99 ? -12.594 -14.172 -10.117 1 96.19 99 ARG A CA 1
ATOM 844 C C . ARG A 1 99 ? -12.375 -14.281 -8.617 1 96.19 99 ARG A C 1
ATOM 846 O O . ARG A 1 99 ? -13.195 -13.812 -7.824 1 96.19 99 ARG A O 1
ATOM 853 N N . GLN A 1 100 ? -11.234 -14.891 -8.281 1 97.5 100 GLN A N 1
ATOM 854 C CA . GLN A 1 100 ? -10.859 -15.094 -6.887 1 97.5 100 GLN A CA 1
ATOM 855 C C . GLN A 1 100 ? -9.438 -14.586 -6.625 1 97.5 100 GLN A C 1
ATOM 857 O O . GLN A 1 100 ? -8.57 -14.688 -7.488 1 97.5 100 GLN A O 1
ATOM 862 N N . PHE A 1 101 ? -9.258 -14.016 -5.535 1 96.88 101 PHE A N 1
ATOM 863 C CA . PHE A 1 101 ? -7.977 -13.531 -5.043 1 96.88 101 PHE A CA 1
ATOM 864 C C . PHE A 1 101 ? -7.703 -14.062 -3.641 1 96.88 101 PHE A C 1
ATOM 866 O O . PHE A 1 101 ? -8.547 -13.953 -2.752 1 96.88 101 PHE A O 1
ATOM 873 N N . CYS A 1 102 ? -6.547 -14.727 -3.475 1 97.31 102 CYS A N 1
ATOM 874 C CA . CYS A 1 102 ? -6.129 -15.195 -2.16 1 97.31 102 CYS A CA 1
ATOM 875 C C . CYS A 1 102 ? -4.785 -14.602 -1.765 1 97.31 102 CYS A C 1
ATOM 877 O O . CYS A 1 102 ? -3.816 -14.688 -2.52 1 97.31 102 CYS A O 1
ATOM 879 N N . SER A 1 103 ? -4.773 -14.031 -0.624 1 95.62 103 SER A N 1
ATOM 880 C CA . SER A 1 103 ? -3.549 -13.414 -0.129 1 95.62 103 SER A CA 1
ATOM 881 C C . SER A 1 103 ? -2.949 -14.211 1.021 1 95.62 103 SER A C 1
ATOM 883 O O . SER A 1 103 ? -3.678 -14.727 1.87 1 95.62 103 SER A O 1
ATOM 885 N N . MET A 1 104 ? -1.623 -14.328 0.987 1 95.06 104 MET A N 1
ATOM 886 C CA . MET A 1 104 ? -0.815 -14.758 2.125 1 95.06 104 MET A CA 1
ATOM 887 C C . MET A 1 104 ? 0.312 -13.766 2.398 1 95.06 104 MET A C 1
ATOM 889 O O . MET A 1 104 ? 1.372 -14.148 2.896 1 95.06 104 MET A O 1
ATOM 893 N N . PHE A 1 105 ? 0.098 -12.578 1.959 1 91.25 105 PHE A N 1
ATOM 894 C CA . PHE A 1 105 ? 1.104 -11.547 2.186 1 91.25 105 PHE A CA 1
ATOM 895 C C . PHE A 1 105 ? 1.382 -11.383 3.674 1 91.25 105 PHE A C 1
ATOM 897 O O . PHE A 1 105 ? 0.452 -11.281 4.477 1 91.25 105 PHE A O 1
ATOM 904 N N . PRO A 1 106 ? 2.623 -11.305 4.051 1 86.25 106 PRO A N 1
ATOM 905 C CA . PRO A 1 106 ? 2.963 -11.43 5.469 1 86.25 106 PRO A CA 1
ATOM 906 C C . PRO A 1 106 ? 2.867 -10.109 6.223 1 86.25 106 PRO A C 1
ATOM 908 O O . PRO A 1 106 ? 3.1 -10.062 7.434 1 86.25 106 PRO A O 1
ATOM 911 N N . GLU A 1 107 ? 2.535 -9.07 5.613 1 73.12 107 GLU A N 1
ATOM 912 C CA . GLU A 1 107 ? 2.379 -7.785 6.277 1 73.12 107 GLU A CA 1
ATOM 913 C C . GLU A 1 107 ? 0.975 -7.223 6.07 1 73.12 107 GLU A C 1
ATOM 915 O O . GLU A 1 107 ? 0.271 -7.621 5.145 1 73.12 107 GLU A O 1
ATOM 920 N N . PRO A 1 108 ? 0.587 -6.383 7.039 1 65.38 108 PRO A N 1
ATOM 921 C CA . PRO A 1 108 ? -0.745 -5.793 6.898 1 65.38 108 PRO A CA 1
ATOM 922 C C . PRO A 1 108 ? -0.863 -4.891 5.672 1 65.38 108 PRO A C 1
ATOM 924 O O . PRO A 1 108 ? -0.138 -3.898 5.559 1 65.38 108 PRO A O 1
ATOM 927 N N . ALA A 1 109 ? -1.455 -5.289 4.621 1 71.06 109 ALA A N 1
ATOM 928 C CA . ALA A 1 109 ? -1.748 -4.469 3.449 1 71.06 109 ALA A CA 1
ATOM 929 C C . ALA A 1 109 ? -3.148 -4.75 2.916 1 71.06 109 ALA A C 1
ATOM 931 O O . ALA A 1 109 ? -3.73 -3.924 2.211 1 71.06 109 ALA A O 1
ATOM 932 N N . SER A 1 110 ? -3.781 -5.746 3.33 1 75.25 110 SER A N 1
ATOM 933 C CA . SER A 1 110 ? -5.156 -6.152 3.068 1 75.25 110 SER A CA 1
ATOM 934 C C . SER A 1 110 ? -5.484 -6.07 1.582 1 75.25 110 SER A C 1
ATOM 936 O O . SER A 1 110 ? -6.473 -5.445 1.193 1 75.25 110 SER A O 1
ATOM 938 N N . PHE A 1 111 ? -4.727 -6.688 0.756 1 82 111 PHE A N 1
ATOM 939 C CA . PHE A 1 111 ? -4.906 -6.723 -0.69 1 82 111 PHE A CA 1
ATOM 940 C C . PHE A 1 111 ? -6.281 -7.266 -1.052 1 82 111 PHE A C 1
ATOM 942 O O . PHE A 1 111 ? -6.906 -6.801 -2.008 1 82 111 PHE A O 1
ATOM 949 N N . GLU A 1 112 ? -6.754 -8.18 -0.253 1 87.25 112 GLU A N 1
ATOM 950 C CA . GLU A 1 112 ? -7.98 -8.914 -0.536 1 87.25 112 GLU A CA 1
ATOM 951 C C . GLU A 1 112 ? -9.203 -8.016 -0.397 1 87.25 112 GLU A C 1
ATOM 953 O O . GLU A 1 112 ? -10.305 -8.398 -0.802 1 87.25 112 GLU A O 1
ATOM 958 N N . HIS A 1 113 ? -8.961 -6.844 0.042 1 77.5 113 HIS A N 1
ATOM 959 C CA . HIS A 1 113 ? -10.07 -5.906 0.174 1 77.5 113 HIS A CA 1
ATOM 960 C C . HIS A 1 113 ? -10.211 -5.039 -1.073 1 77.5 113 HIS A C 1
ATOM 962 O O . HIS A 1 113 ? -11.195 -4.309 -1.221 1 77.5 113 HIS A O 1
ATOM 968 N N . TYR A 1 114 ? -9.297 -5.102 -1.99 1 78.44 114 TYR A N 1
ATOM 969 C CA . TYR A 1 114 ? -9.305 -4.297 -3.207 1 78.44 114 TYR A CA 1
ATOM 970 C C . TYR A 1 114 ? -9.727 -5.133 -4.41 1 78.44 114 TYR A C 1
ATOM 972 O O . TYR A 1 114 ? -9.031 -5.164 -5.426 1 78.44 114 TYR A O 1
ATOM 980 N N . MET A 1 115 ? -10.922 -5.699 -4.254 1 85.88 115 MET A N 1
ATOM 981 C CA . MET A 1 115 ? -11.398 -6.609 -5.289 1 85.88 115 MET A CA 1
ATOM 982 C C . MET A 1 115 ? -12.234 -5.859 -6.328 1 85.88 115 MET A C 1
ATOM 984 O O . MET A 1 115 ? -13.008 -4.965 -5.98 1 85.88 115 MET A O 1
ATOM 988 N N . PRO A 1 116 ? -11.984 -6.211 -7.57 1 85.75 116 PRO A N 1
ATOM 989 C CA . PRO A 1 116 ? -12.953 -5.734 -8.562 1 85.75 116 PRO A CA 1
ATOM 990 C C . PRO A 1 116 ? -14.367 -6.254 -8.312 1 85.75 116 PRO A C 1
ATOM 992 O O . PRO A 1 116 ? -14.555 -7.184 -7.52 1 85.75 116 PRO A O 1
ATOM 995 N N . GLU A 1 117 ? -15.352 -5.555 -9.016 1 86.25 117 GLU A N 1
ATOM 996 C CA . GLU A 1 117 ? -16.734 -6.012 -8.898 1 86.25 117 GLU A CA 1
ATOM 997 C C . GLU A 1 117 ? -16.859 -7.484 -9.273 1 86.25 117 GLU A C 1
ATOM 999 O O . GLU A 1 117 ? -16.312 -7.918 -10.289 1 86.25 117 GLU A O 1
ATOM 1004 N N . GLY A 1 118 ? -17.516 -8.328 -8.391 1 92.5 118 GLY A N 1
ATOM 1005 C CA . GLY A 1 118 ? -17.781 -9.719 -8.695 1 92.5 118 GLY A CA 1
ATOM 1006 C C . GLY A 1 118 ? -16.703 -10.656 -8.203 1 92.5 118 GLY A C 1
ATOM 1007 O O . GLY A 1 118 ? -16.844 -11.883 -8.258 1 92.5 118 GLY A O 1
ATOM 1008 N N . TRP A 1 119 ? -15.562 -10.086 -7.77 1 93.19 119 TRP A N 1
ATOM 1009 C CA . TRP A 1 119 ? -14.453 -10.906 -7.289 1 93.19 119 TRP A CA 1
ATOM 1010 C C . TRP A 1 119 ? -14.594 -11.195 -5.797 1 93.19 119 TRP A C 1
ATOM 1012 O O . TRP A 1 119 ? -15.172 -10.398 -5.055 1 93.19 119 TRP A O 1
ATOM 1022 N N . ILE A 1 120 ? -14.078 -12.391 -5.352 1 94.81 120 ILE A N 1
ATOM 1023 C CA . ILE A 1 120 ? -13.984 -12.734 -3.939 1 94.81 120 ILE A CA 1
ATOM 1024 C C . ILE A 1 120 ? -12.523 -12.727 -3.504 1 94.81 120 ILE A C 1
ATOM 1026 O O . ILE A 1 120 ? -11.688 -13.43 -4.082 1 94.81 120 ILE A O 1
ATOM 1030 N N . GLY A 1 121 ? -12.203 -11.828 -2.615 1 93.75 121 GLY A N 1
ATOM 1031 C CA . GLY A 1 121 ? -10.875 -11.766 -2.029 1 93.75 121 GLY A CA 1
ATOM 1032 C C . GLY A 1 121 ? -10.812 -12.352 -0.633 1 93.75 121 GLY A C 1
ATOM 1033 O O . GLY A 1 121 ? -11.711 -12.133 0.182 1 93.75 121 GLY A O 1
ATOM 1034 N N . THR A 1 122 ? -9.75 -13.219 -0.328 1 94.75 122 THR A N 1
ATOM 1035 C CA . THR A 1 122 ? -9.586 -13.828 0.986 1 94.75 122 THR A CA 1
ATOM 1036 C C . THR A 1 122 ? -8.133 -13.766 1.438 1 94.75 122 THR A C 1
ATOM 1038 O O . THR A 1 122 ? -7.223 -13.664 0.61 1 94.75 122 THR A O 1
ATOM 1041 N N . TYR A 1 123 ? -8.016 -13.695 2.707 1 93.31 123 TYR A N 1
ATOM 1042 C CA . TYR A 1 123 ? -6.715 -13.922 3.33 1 93.31 123 TYR A CA 1
ATOM 1043 C C . TYR A 1 123 ? -6.613 -15.344 3.873 1 93.31 123 TYR A C 1
ATOM 1045 O O . TYR A 1 123 ? -7.07 -15.625 4.984 1 93.31 123 TYR A O 1
ATOM 1053 N N . GLU A 1 124 ? -6.023 -16.203 3.105 1 94.81 124 GLU A N 1
ATOM 1054 C CA . GLU A 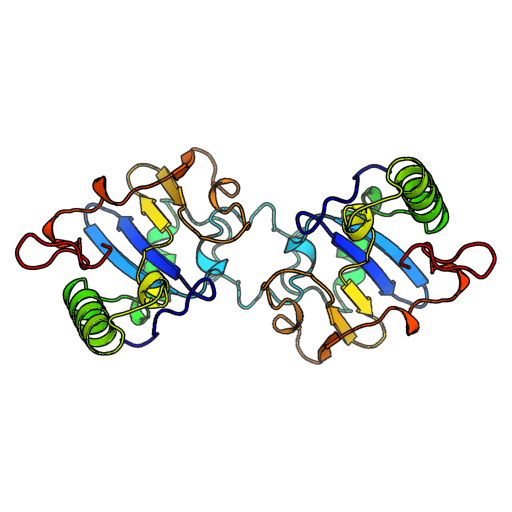1 124 ? -5.996 -17.625 3.455 1 94.81 124 GLU A CA 1
ATOM 1055 C C . GLU A 1 124 ? -4.844 -18.344 2.764 1 94.81 124 GLU A C 1
ATOM 1057 O O . GLU A 1 124 ? -4.316 -17.859 1.76 1 94.81 124 GLU A O 1
ATOM 1062 N N . ASP A 1 125 ? -4.449 -19.469 3.424 1 96.25 125 ASP A N 1
ATOM 1063 C CA . ASP A 1 125 ? -3.475 -20.344 2.783 1 96.25 125 ASP A CA 1
ATOM 1064 C C . ASP A 1 125 ? -4.035 -20.953 1.496 1 96.25 125 ASP A C 1
ATOM 1066 O O . ASP A 1 125 ? -5.148 -21.484 1.486 1 96.25 125 ASP A O 1
ATOM 1070 N N . PHE A 1 126 ? -3.254 -20.781 0.412 1 97.56 126 PHE A N 1
ATOM 1071 C CA . PHE A 1 126 ? -3.768 -21.266 -0.863 1 97.56 126 PHE A CA 1
ATOM 1072 C C . PHE A 1 126 ? -2.816 -22.281 -1.477 1 97.56 126 PHE A C 1
ATOM 1074 O O . PHE A 1 126 ? -2.969 -22.672 -2.641 1 97.56 126 PHE A O 1
ATOM 1081 N N . LEU A 1 127 ? -1.838 -22.797 -0.826 1 97.25 127 LEU A N 1
ATOM 1082 C CA . LEU A 1 127 ? -0.799 -23.656 -1.383 1 97.25 127 LEU A CA 1
ATOM 1083 C C . LEU A 1 127 ? -1.403 -24.922 -1.97 1 97.25 127 LEU A C 1
ATOM 1085 O O . LEU A 1 127 ? -0.917 -25.438 -2.98 1 97.25 127 LEU A O 1
ATOM 1089 N N . ASP A 1 128 ? -2.463 -25.422 -1.423 1 96.56 128 ASP A N 1
ATOM 1090 C CA . ASP A 1 128 ? -3.098 -26.641 -1.886 1 96.56 128 ASP A CA 1
ATOM 1091 C C . ASP A 1 128 ? -3.84 -26.422 -3.201 1 96.56 128 ASP A C 1
ATOM 1093 O O . ASP A 1 128 ? -4.211 -27.375 -3.885 1 96.56 128 ASP A O 1
ATOM 1097 N N . ARG A 1 129 ? -4.059 -25.188 -3.572 1 97 129 ARG A N 1
ATOM 1098 C CA . ARG A 1 129 ? -4.762 -24.875 -4.809 1 97 129 ARG A CA 1
ATOM 1099 C C . ARG A 1 129 ? -3.799 -24.812 -5.988 1 97 129 ARG A C 1
ATOM 1101 O O . ARG A 1 129 ? -4.227 -24.797 -7.145 1 97 129 ARG A O 1
ATOM 1108 N N . VAL A 1 130 ? -2.545 -24.766 -5.695 1 97.62 130 VAL A N 1
ATOM 1109 C CA . VAL A 1 130 ? -1.526 -24.719 -6.738 1 97.62 130 VAL A CA 1
ATOM 1110 C C . VAL A 1 130 ? -1.402 -26.078 -7.422 1 97.62 130 VAL A C 1
ATOM 1112 O O . VAL A 1 130 ? -1.317 -27.109 -6.75 1 97.62 130 VAL A O 1
ATOM 1115 N N . PRO A 1 131 ? -1.424 -26.094 -8.836 1 96.69 131 PRO A N 1
ATOM 1116 C CA . PRO A 1 131 ? -1.212 -27.375 -9.516 1 96.69 131 PRO A CA 1
ATOM 1117 C C . PRO A 1 131 ? 0.073 -28.078 -9.07 1 96.69 131 PRO A C 1
ATOM 1119 O O . PRO A 1 131 ? 1.091 -27.422 -8.852 1 96.69 131 PRO A O 1
ATOM 1122 N N . VAL A 1 132 ? 0.042 -29.375 -8.969 1 95.38 132 VAL A N 1
ATOM 1123 C CA . VAL A 1 132 ? 1.129 -30.188 -8.445 1 95.38 132 VAL A CA 1
ATOM 1124 C C . VAL A 1 132 ? 2.426 -29.859 -9.18 1 95.38 132 VAL A C 1
ATOM 1126 O O . VAL A 1 132 ? 3.473 -29.688 -8.555 1 95.38 132 VAL A O 1
ATOM 1129 N N . GLU A 1 133 ? 2.344 -29.75 -10.484 1 95.06 133 GLU A N 1
ATOM 1130 C CA . GLU A 1 133 ? 3.529 -29.516 -11.305 1 95.06 133 GLU A CA 1
ATOM 1131 C C . GLU A 1 133 ? 4.105 -28.125 -11.062 1 95.06 133 GLU A C 1
ATOM 1133 O O . GLU A 1 133 ? 5.25 -27.859 -11.43 1 95.06 133 GLU A O 1
ATOM 1138 N N . GLU A 1 134 ? 3.318 -27.234 -10.438 1 97.06 134 GLU A N 1
ATOM 1139 C CA . GLU A 1 134 ? 3.734 -25.844 -10.258 1 97.06 134 GLU A CA 1
ATOM 1140 C C . GLU A 1 134 ? 4.172 -25.578 -8.812 1 97.06 134 GLU A C 1
ATOM 1142 O O . GLU A 1 134 ? 4.574 -24.469 -8.477 1 97.06 134 GLU A O 1
ATOM 1147 N N . ARG A 1 135 ? 4.086 -26.594 -7.98 1 97.88 135 ARG A N 1
ATOM 1148 C CA . ARG A 1 135 ? 4.504 -26.484 -6.586 1 97.88 135 ARG A CA 1
ATOM 1149 C C . ARG A 1 135 ? 6.02 -26.562 -6.457 1 97.88 135 ARG A C 1
ATOM 1151 O O . ARG A 1 135 ? 6.57 -27.609 -6.105 1 97.88 135 ARG A O 1
ATOM 1158 N N . TYR A 1 136 ? 6.637 -25.406 -6.66 1 97.75 136 TYR A N 1
ATOM 1159 C CA . TYR A 1 136 ? 8.094 -25.344 -6.766 1 97.75 136 TYR A CA 1
ATOM 1160 C C . TYR A 1 136 ? 8.742 -25.656 -5.422 1 97.75 136 TYR A C 1
ATOM 1162 O O . TYR A 1 136 ? 9.953 -25.906 -5.352 1 97.75 136 TYR A O 1
ATOM 1170 N N . TRP A 1 137 ? 8.031 -25.641 -4.352 1 97.69 137 TRP A N 1
ATOM 1171 C CA . TRP A 1 137 ? 8.586 -25.906 -3.025 1 97.69 137 TRP A CA 1
ATOM 1172 C C . TRP A 1 137 ? 8.57 -27.391 -2.709 1 97.69 137 TRP A C 1
ATOM 1174 O O . TRP A 1 137 ? 9.008 -27.812 -1.635 1 97.69 137 TRP A O 1
ATOM 1184 N N . GLU A 1 138 ? 8.008 -28.156 -3.645 1 95.5 138 GLU A N 1
ATOM 1185 C CA . GLU A 1 138 ? 7.984 -29.609 -3.459 1 95.5 138 GLU A CA 1
ATOM 1186 C C . GLU A 1 138 ? 9.039 -30.297 -4.324 1 95.5 138 GLU A C 1
ATOM 1188 O O . GLU A 1 138 ? 9.086 -30.094 -5.539 1 95.5 138 GLU A O 1
ATOM 1193 N N . MET A 1 139 ? 9.898 -31.016 -3.609 1 88.94 139 MET A N 1
ATOM 1194 C CA . MET A 1 139 ? 10.953 -31.766 -4.285 1 88.94 139 MET A CA 1
ATOM 1195 C C . MET A 1 139 ? 11.117 -33.156 -3.66 1 88.94 139 MET A C 1
ATOM 1197 O O . MET A 1 139 ? 11.336 -33.281 -2.451 1 88.94 139 MET A O 1
ATOM 1201 N N . ASP A 1 140 ? 11.078 -34.156 -4.5 1 86.25 140 ASP A N 1
ATOM 1202 C CA . ASP A 1 140 ? 11.305 -35.531 -4.059 1 86.25 140 ASP A CA 1
ATOM 1203 C C . ASP A 1 140 ? 10.445 -35.875 -2.846 1 86.25 140 ASP A C 1
ATOM 1205 O O . ASP A 1 140 ? 10.953 -36.375 -1.843 1 86.25 140 ASP A O 1
ATOM 1209 N N . GLY A 1 141 ? 9.188 -35.5 -2.908 1 83.19 141 GLY A N 1
ATOM 1210 C CA . GLY A 1 141 ? 8.227 -35.844 -1.88 1 83.19 141 GLY A CA 1
ATOM 1211 C C . GLY A 1 141 ? 8.375 -35.031 -0.61 1 83.19 141 GLY A C 1
ATOM 1212 O O . GLY A 1 141 ? 7.668 -35.281 0.371 1 83.19 141 GLY A O 1
ATOM 1213 N N . LYS A 1 142 ? 9.289 -34.125 -0.637 1 89.5 142 LYS A N 1
ATOM 1214 C CA . LYS A 1 142 ? 9.5 -33.281 0.543 1 89.5 142 LYS A CA 1
ATOM 1215 C C . LYS A 1 142 ? 9.242 -31.812 0.23 1 89.5 142 LYS A C 1
ATOM 1217 O O . LYS A 1 142 ? 9.453 -31.359 -0.898 1 89.5 142 LYS A O 1
ATOM 1222 N N . SER A 1 143 ? 8.766 -31.188 1.264 1 91.88 143 SER A N 1
ATOM 1223 C CA . SER A 1 143 ? 8.531 -29.75 1.115 1 91.88 143 SER A CA 1
ATOM 1224 C C . SER A 1 143 ? 9.742 -28.953 1.581 1 91.88 143 SER A C 1
ATOM 1226 O O . SER A 1 143 ? 10.305 -29.219 2.646 1 91.88 143 SER A O 1
ATOM 1228 N N . LEU A 1 144 ? 10.102 -28.031 0.851 1 92 144 LEU A N 1
ATOM 1229 C CA . LEU A 1 144 ? 11.203 -27.141 1.205 1 92 144 LEU A CA 1
ATOM 1230 C C . LEU A 1 144 ? 10.727 -26.047 2.145 1 92 144 LEU A C 1
ATOM 1232 O O . LEU A 1 144 ? 11.539 -25.266 2.662 1 92 144 LEU A O 1
ATOM 1236 N N . PHE A 1 145 ? 9.367 -25.953 2.361 1 91.19 145 PHE A N 1
ATOM 1237 C CA . PHE A 1 145 ? 8.812 -24.969 3.285 1 91.19 145 PHE A CA 1
ATOM 1238 C C . PHE A 1 145 ? 8.789 -25.516 4.707 1 91.19 145 PHE A C 1
ATOM 1240 O O . PHE A 1 145 ? 8.258 -24.875 5.613 1 91.19 145 PHE A O 1
ATOM 1247 N N . ARG A 1 146 ? 9.281 -26.609 4.945 1 80.25 146 ARG A N 1
ATOM 1248 C CA . ARG A 1 146 ? 9.352 -27.203 6.273 1 80.25 146 ARG A CA 1
ATOM 1249 C C . ARG A 1 146 ? 10.797 -27.484 6.68 1 80.25 146 ARG A C 1
ATOM 1251 O O . ARG A 1 146 ? 11.672 -27.625 5.82 1 80.25 146 ARG A O 1
ATOM 1258 N N . MET B 1 1 ? 16.406 -15.57 -13.484 1 76 1 MET B N 1
ATOM 1259 C CA . MET B 1 1 ? 15.359 -14.82 -12.812 1 76 1 MET B CA 1
ATOM 1260 C C . MET B 1 1 ? 15.68 -13.336 -12.773 1 76 1 MET B C 1
ATOM 1262 O O . MET B 1 1 ? 16.734 -12.93 -12.281 1 76 1 MET B O 1
ATOM 1266 N N . LYS B 1 2 ? 14.789 -12.523 -13.391 1 77.69 2 LYS B N 1
ATOM 1267 C CA . LYS B 1 2 ? 15.055 -11.094 -13.516 1 77.69 2 LYS B CA 1
ATOM 1268 C C . LYS B 1 2 ? 15 -10.406 -12.148 1 77.69 2 LYS B C 1
ATOM 1270 O O . LYS B 1 2 ? 15.766 -9.477 -11.891 1 77.69 2 LYS B O 1
ATOM 1275 N N . THR B 1 3 ? 14.109 -10.93 -11.289 1 82.94 3 THR B N 1
ATOM 1276 C CA . THR B 1 3 ? 13.891 -10.344 -9.969 1 82.94 3 THR B CA 1
ATOM 1277 C C . THR B 1 3 ? 13.953 -11.414 -8.883 1 82.94 3 THR B C 1
ATOM 1279 O O . THR B 1 3 ? 13.266 -12.438 -8.969 1 82.94 3 THR B O 1
ATOM 1282 N N . GLU B 1 4 ? 14.875 -11.172 -7.926 1 86.75 4 GLU B N 1
ATOM 1283 C CA . GLU B 1 4 ? 14.969 -12.094 -6.797 1 86.75 4 GLU B CA 1
ATOM 1284 C C . GLU B 1 4 ? 13.883 -11.805 -5.758 1 86.75 4 GLU B C 1
ATOM 1286 O O . GLU B 1 4 ? 13.594 -10.641 -5.457 1 86.75 4 GLU B O 1
ATOM 1291 N N . PRO B 1 5 ? 13.305 -12.883 -5.211 1 90.44 5 PRO B N 1
ATOM 1292 C CA . PRO B 1 5 ? 12.344 -12.664 -4.133 1 90.44 5 PRO B CA 1
ATOM 1293 C C . PRO B 1 5 ? 12.961 -12 -2.906 1 90.44 5 PRO B C 1
ATOM 1295 O O . PRO B 1 5 ? 14.094 -12.32 -2.533 1 90.44 5 PRO B O 1
ATOM 1298 N N . VAL B 1 6 ? 12.344 -11.031 -2.398 1 86.56 6 VAL B N 1
ATOM 1299 C CA . VAL B 1 6 ? 12.695 -10.367 -1.146 1 86.56 6 VAL B CA 1
ATOM 1300 C C . VAL B 1 6 ? 11.484 -10.359 -0.209 1 86.56 6 VAL B C 1
ATOM 1302 O O . VAL B 1 6 ? 10.398 -9.922 -0.589 1 86.56 6 VAL B O 1
ATOM 1305 N N . TYR B 1 7 ? 11.773 -10.789 0.994 1 87.31 7 TYR B N 1
ATOM 1306 C CA . TYR B 1 7 ? 10.703 -10.984 1.959 1 87.31 7 TYR B CA 1
ATOM 1307 C C . TYR B 1 7 ? 9.922 -9.695 2.186 1 87.31 7 TYR B C 1
ATOM 1309 O O . TYR B 1 7 ? 10.508 -8.656 2.514 1 87.31 7 TYR B O 1
ATOM 1317 N N . ALA B 1 8 ? 8.641 -9.742 1.929 1 82 8 ALA B N 1
ATOM 1318 C CA . ALA B 1 8 ? 7.672 -8.695 2.23 1 82 8 ALA B CA 1
ATOM 1319 C C . ALA B 1 8 ? 7.961 -7.434 1.424 1 82 8 ALA B C 1
ATOM 1321 O O . ALA B 1 8 ? 7.348 -6.387 1.652 1 82 8 ALA B O 1
ATOM 1322 N N . GLN B 1 9 ? 8.906 -7.516 0.598 1 75.31 9 GLN B N 1
ATOM 1323 C CA . GLN B 1 9 ? 9.242 -6.355 -0.218 1 75.31 9 GLN B CA 1
ATOM 1324 C C . GLN B 1 9 ? 8.711 -6.508 -1.641 1 75.31 9 GLN B C 1
ATOM 1326 O O . GLN B 1 9 ? 8.227 -5.543 -2.236 1 75.31 9 GLN B O 1
ATOM 1331 N N . ASN B 1 10 ? 8.875 -7.668 -2.166 1 84.38 10 ASN B N 1
ATOM 1332 C CA . ASN B 1 10 ? 8.188 -8.031 -3.404 1 84.38 10 ASN B CA 1
ATOM 1333 C C . ASN B 1 10 ? 7.383 -9.312 -3.244 1 84.38 10 ASN B C 1
ATOM 1335 O O . ASN B 1 10 ? 7.133 -9.758 -2.123 1 84.38 10 ASN B O 1
ATOM 1339 N N . THR B 1 11 ? 6.73 -9.781 -4.348 1 91.62 11 THR B N 1
ATOM 1340 C CA . THR B 1 11 ? 5.797 -10.891 -4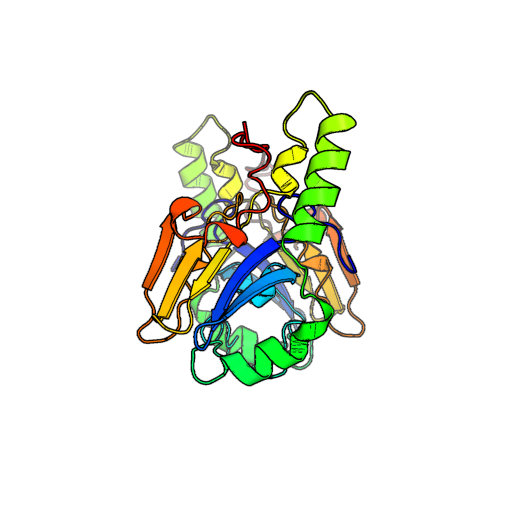.188 1 91.62 11 THR B CA 1
ATOM 1341 C C . THR B 1 11 ? 6.094 -12 -5.195 1 91.62 11 THR B C 1
ATOM 1343 O O . THR B 1 11 ? 6.539 -11.727 -6.312 1 91.62 11 THR B O 1
ATOM 1346 N N . ILE B 1 12 ? 5.898 -13.211 -4.77 1 96.12 12 ILE B N 1
ATOM 1347 C CA . ILE B 1 12 ? 5.68 -14.328 -5.676 1 96.12 12 ILE B CA 1
ATOM 1348 C C . ILE B 1 12 ? 4.18 -14.586 -5.836 1 96.12 12 ILE B C 1
ATOM 1350 O O . ILE B 1 12 ? 3.48 -14.836 -4.852 1 96.12 12 ILE B O 1
ATOM 1354 N N . THR B 1 13 ? 3.703 -14.461 -7.051 1 97 13 THR B N 1
ATOM 1355 C CA . THR B 1 13 ? 2.27 -14.539 -7.309 1 97 13 THR B CA 1
ATOM 1356 C C . THR B 1 13 ? 1.967 -15.625 -8.336 1 97 13 THR B C 1
ATOM 1358 O O . THR B 1 13 ? 2.58 -15.664 -9.406 1 97 13 THR B O 1
ATOM 1361 N N . GLY B 1 14 ? 1.109 -16.641 -7.953 1 98.31 14 GLY B N 1
ATOM 1362 C CA . GLY B 1 14 ? 0.549 -17.578 -8.914 1 98.31 14 GLY B CA 1
ATOM 1363 C C . GLY B 1 14 ? -0.689 -17.047 -9.617 1 98.31 14 GLY B C 1
ATOM 1364 O O . 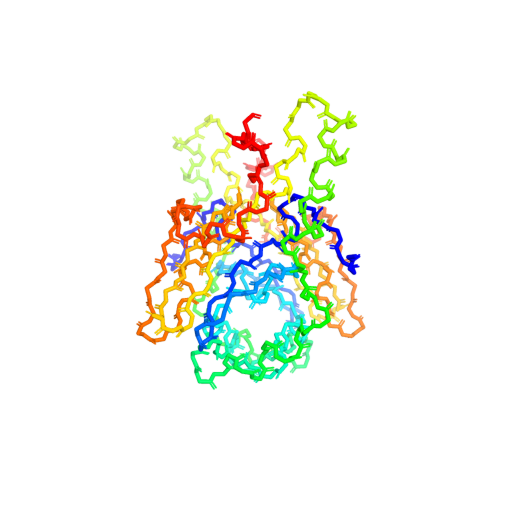GLY B 1 14 ? -1.608 -16.547 -8.961 1 98.31 14 GLY B O 1
ATOM 1365 N N . VAL B 1 15 ? -0.681 -17.094 -10.945 1 97.44 15 VAL B N 1
ATOM 1366 C CA . VAL B 1 15 ? -1.782 -16.547 -11.727 1 97.44 15 VAL B CA 1
ATOM 1367 C C . VAL B 1 15 ? -2.42 -17.656 -12.57 1 97.44 15 VAL B C 1
ATOM 1369 O O . VAL B 1 15 ? -1.716 -18.438 -13.195 1 97.44 15 VAL B O 1
ATOM 1372 N N . GLN B 1 16 ? -3.709 -17.797 -12.43 1 96.19 16 GLN B N 1
ATOM 1373 C CA . GLN B 1 16 ? -4.523 -18.609 -13.32 1 96.19 16 GLN B CA 1
ATOM 1374 C C . GLN B 1 16 ? -5.309 -17.75 -14.297 1 96.19 16 GLN B C 1
ATOM 1376 O O . GLN B 1 16 ? -6.105 -16.906 -13.883 1 96.19 16 GLN B O 1
ATOM 1381 N N . PHE B 1 17 ? -5.023 -17.906 -15.602 1 95.44 17 PHE B N 1
ATOM 1382 C CA . PHE B 1 17 ? -5.707 -17.125 -16.625 1 95.44 17 PHE B CA 1
ATOM 1383 C C . PHE B 1 17 ? -5.898 -17.938 -17.891 1 95.44 17 PHE B C 1
ATOM 1385 O O . PHE B 1 17 ? -4.934 -18.469 -18.453 1 95.44 17 PHE B O 1
ATOM 1392 N N . HIS B 1 18 ? -7.129 -18.125 -18.297 1 94.12 18 HIS B N 1
ATOM 1393 C CA . HIS B 1 18 ? -7.5 -18.906 -19.469 1 94.12 18 HIS B CA 1
ATOM 1394 C C . HIS B 1 18 ? -6.906 -20.312 -19.422 1 94.12 18 HIS B C 1
ATOM 1396 O O . HIS B 1 18 ? -6.312 -20.766 -20.391 1 94.12 18 HIS B O 1
ATOM 1402 N N . GLY B 1 19 ? -6.945 -20.891 -18.25 1 93.31 19 GLY B N 1
ATOM 1403 C CA . GLY B 1 19 ? -6.555 -22.281 -18.078 1 93.31 19 GLY B CA 1
ATOM 1404 C C . GLY B 1 19 ? -5.055 -22.469 -17.922 1 93.31 19 GLY B C 1
ATOM 1405 O O . GLY B 1 19 ? -4.57 -23.594 -17.828 1 93.31 19 GLY B O 1
ATOM 1406 N N . THR B 1 20 ? -4.344 -21.422 -17.891 1 93.69 20 THR B N 1
ATOM 1407 C CA . THR B 1 20 ? -2.893 -21.516 -17.797 1 93.69 20 THR B CA 1
ATOM 1408 C C . THR B 1 20 ? -2.398 -20.938 -16.469 1 93.69 20 THR B C 1
ATOM 1410 O O . THR B 1 20 ? -2.865 -19.891 -16.031 1 93.69 20 THR B O 1
ATOM 1413 N N . TRP B 1 21 ? -1.47 -21.719 -15.836 1 96 21 TRP B N 1
ATOM 1414 C CA . TRP B 1 21 ? -0.839 -21.266 -14.602 1 96 21 TRP B CA 1
ATOM 1415 C C . TRP B 1 21 ? 0.529 -20.656 -14.891 1 96 21 TRP B C 1
ATOM 1417 O O . TRP B 1 21 ? 1.331 -21.219 -15.625 1 96 21 TRP B O 1
ATOM 1427 N N . CYS B 1 22 ? 0.781 -19.453 -14.297 1 95.38 22 CYS B N 1
ATOM 1428 C CA . CYS B 1 22 ? 2.098 -18.828 -14.375 1 95.38 22 CYS B CA 1
ATOM 1429 C C . CYS B 1 22 ? 2.492 -18.219 -13.039 1 95.38 22 CYS B C 1
ATOM 1431 O O . CYS B 1 22 ? 1.634 -17.766 -12.281 1 95.38 22 CYS B O 1
ATOM 1433 N N . TRP B 1 23 ? 3.852 -18.203 -12.758 1 96.75 23 TRP B N 1
ATOM 1434 C CA . TRP B 1 23 ? 4.395 -17.516 -11.594 1 96.75 23 TRP B CA 1
ATOM 1435 C C . TRP B 1 23 ? 5.012 -16.188 -11.992 1 96.75 23 TRP B C 1
ATOM 1437 O O . TRP B 1 23 ? 5.625 -16.062 -13.062 1 96.75 23 TRP B O 1
ATOM 1447 N N . TYR B 1 24 ? 4.852 -15.188 -11.172 1 94.56 24 TYR B N 1
ATOM 1448 C CA . TYR B 1 24 ? 5.465 -13.875 -11.359 1 94.56 24 TYR B CA 1
ATOM 1449 C C . TYR B 1 24 ? 6.152 -13.414 -10.078 1 94.56 24 TYR B C 1
ATOM 1451 O O . TYR B 1 24 ? 5.641 -13.625 -8.977 1 94.56 24 TYR B O 1
ATOM 1459 N N . VAL B 1 25 ? 7.332 -12.852 -10.195 1 94.12 25 VAL B N 1
ATOM 1460 C CA . VAL B 1 25 ? 7.945 -12.086 -9.117 1 94.12 25 VAL B CA 1
ATOM 1461 C C . VAL B 1 25 ? 7.895 -10.594 -9.445 1 94.12 25 VAL B C 1
ATOM 1463 O O . VAL B 1 25 ? 8.547 -10.141 -10.383 1 94.12 25 VAL B O 1
ATOM 1466 N N . THR B 1 26 ? 7.023 -9.828 -8.711 1 88 26 THR B N 1
ATOM 1467 C CA . THR B 1 26 ? 6.738 -8.445 -9.07 1 88 26 THR B CA 1
ATOM 1468 C C . THR B 1 26 ? 6.699 -7.559 -7.828 1 88 26 THR B C 1
ATOM 1470 O O . THR B 1 26 ? 6.758 -8.055 -6.703 1 88 26 THR B O 1
ATOM 1473 N N . GLU B 1 27 ? 6.652 -6.289 -8.133 1 79.81 27 GLU B N 1
ATOM 1474 C CA . GLU B 1 27 ? 6.309 -5.34 -7.074 1 79.81 27 GLU B CA 1
ATOM 1475 C C . GLU B 1 27 ? 4.938 -5.652 -6.48 1 79.81 27 GLU B C 1
ATOM 1477 O O . GLU B 1 27 ? 4.035 -6.094 -7.195 1 79.81 27 GLU B O 1
ATOM 1482 N N . ARG B 1 28 ? 4.766 -5.371 -5.191 1 82.75 28 ARG B N 1
ATOM 1483 C CA . ARG B 1 28 ? 3.551 -5.711 -4.461 1 82.75 28 ARG B CA 1
ATOM 1484 C C . ARG B 1 28 ? 2.361 -4.902 -4.965 1 82.75 28 ARG B C 1
ATOM 1486 O O . ARG B 1 28 ? 1.248 -5.422 -5.062 1 82.75 28 ARG B O 1
ATOM 1493 N N . GLU B 1 29 ? 2.537 -3.734 -5.488 1 75.62 29 GLU B N 1
ATOM 1494 C CA . GLU B 1 29 ? 1.469 -2.791 -5.805 1 75.62 29 GLU B CA 1
ATOM 1495 C C . GLU B 1 29 ? 0.719 -3.211 -7.066 1 75.62 29 GLU B C 1
ATOM 1497 O O . GLU B 1 29 ? -0.42 -2.793 -7.285 1 75.62 29 GLU B O 1
ATOM 1502 N N . TYR B 1 30 ? 1.325 -4.051 -7.848 1 79.69 30 TYR B N 1
ATOM 1503 C CA . TYR B 1 30 ? 0.681 -4.531 -9.062 1 79.69 30 TYR B CA 1
ATOM 1504 C C . TYR B 1 30 ? -0.607 -5.277 -8.742 1 79.69 30 TYR B C 1
ATOM 1506 O O . TYR B 1 30 ? -1.507 -5.367 -9.578 1 79.69 30 TYR B O 1
ATOM 1514 N N . TRP B 1 31 ? -0.768 -5.711 -7.465 1 84.94 31 TRP B N 1
ATOM 1515 C CA . TRP B 1 31 ? -1.818 -6.684 -7.191 1 84.94 31 TRP B CA 1
ATOM 1516 C C . TRP B 1 31 ? -2.908 -6.082 -6.312 1 84.94 31 TRP B C 1
ATOM 1518 O O . TRP B 1 31 ? -3.721 -6.805 -5.734 1 84.94 31 TRP B O 1
ATOM 1528 N N . PHE B 1 32 ? -2.873 -4.789 -6.203 1 81.06 32 PHE B N 1
ATOM 1529 C CA . PHE B 1 32 ? -4.109 -4.094 -5.863 1 81.06 32 PHE B CA 1
ATOM 1530 C C . PHE B 1 32 ? -5.066 -4.082 -7.047 1 81.06 32 PHE B C 1
ATOM 1532 O O . PHE B 1 32 ? -4.945 -3.244 -7.941 1 81.06 32 PHE B O 1
ATOM 1539 N N . LEU B 1 33 ? -6.031 -5.027 -7.078 1 82.31 33 LEU B N 1
ATOM 1540 C CA . LEU B 1 33 ? -6.797 -5.297 -8.289 1 82.31 33 LEU B CA 1
ATOM 1541 C C . LEU B 1 33 ? -7.777 -4.168 -8.578 1 82.31 33 LEU B C 1
ATOM 1543 O O . LEU B 1 33 ? -8.156 -3.949 -9.734 1 82.31 33 LEU B O 1
ATOM 1547 N N . ASN B 1 34 ? -8.375 -3.59 -7.625 1 73.81 34 ASN B N 1
ATOM 1548 C CA . ASN B 1 34 ? -9.266 -2.447 -7.797 1 73.81 34 ASN B CA 1
ATOM 1549 C C . ASN B 1 34 ? -8.734 -1.208 -7.082 1 73.81 34 ASN B C 1
ATOM 1551 O O . ASN B 1 34 ? -8.898 -1.064 -5.871 1 73.81 34 ASN B O 1
ATOM 1555 N N . VAL B 1 35 ? -8.086 -0.533 -7.863 1 61.03 35 VAL B N 1
ATOM 1556 C CA . VAL B 1 35 ? -7.504 0.658 -7.254 1 61.03 35 VAL B CA 1
ATOM 1557 C C . VAL B 1 35 ? -8.383 1.87 -7.539 1 61.03 35 VAL B C 1
ATOM 1559 O O . VAL B 1 35 ? -7.965 3.014 -7.34 1 61.03 35 VAL B O 1
ATOM 1562 N N . GLU B 1 36 ? -9.594 1.438 -8.336 1 53.19 36 GLU B N 1
ATOM 1563 C CA . GLU B 1 36 ? -10.492 2.566 -8.57 1 53.19 36 GLU B CA 1
ATOM 1564 C C . GLU B 1 36 ? -10.586 3.457 -7.336 1 53.19 36 GLU B C 1
ATOM 1566 O O . GLU B 1 36 ? -10.664 4.684 -7.449 1 53.19 36 GLU B O 1
ATOM 1571 N N . MET B 1 37 ? -10.766 2.543 -6.262 1 47.53 37 MET B N 1
ATOM 1572 C CA . MET B 1 37 ? -10.961 3.361 -5.07 1 47.53 37 MET B CA 1
ATOM 1573 C C . MET B 1 37 ? -9.766 4.289 -4.848 1 47.53 37 MET B C 1
ATOM 1575 O O . MET B 1 37 ? -9.914 5.363 -4.262 1 47.53 37 MET B O 1
ATOM 1579 N N . GLU B 1 38 ? -8.648 3.727 -5.289 1 49.34 38 GLU B N 1
ATOM 1580 C CA . GLU B 1 38 ? -7.559 4.695 -5.207 1 49.34 38 GLU B CA 1
ATOM 1581 C C . GLU B 1 38 ? -7.613 5.684 -6.371 1 49.34 38 GLU B C 1
ATOM 1583 O O . GLU B 1 38 ? -6.793 6.602 -6.449 1 49.34 38 GLU B O 1
ATOM 1588 N N . GLY B 1 39 ? -8.586 5.453 -7.168 1 53 39 GLY B N 1
ATOM 1589 C CA . GLY B 1 39 ? -8.789 6.461 -8.195 1 53 39 GLY B CA 1
ATOM 1590 C C . GLY B 1 39 ? -8.523 7.871 -7.711 1 53 39 GLY B C 1
ATOM 1591 O O . GLY B 1 39 ? -8.805 8.844 -8.414 1 53 39 GLY B O 1
ATOM 1592 N N . ARG B 1 40 ? -7.797 7.957 -6.68 1 61.78 40 ARG B N 1
ATOM 1593 C CA . ARG B 1 40 ? -7.48 9.234 -6.039 1 61.78 40 ARG B CA 1
ATOM 1594 C C . ARG B 1 40 ? -8.109 10.398 -6.801 1 61.78 40 ARG B C 1
ATOM 1596 O O . ARG B 1 40 ? -7.402 11.297 -7.258 1 61.78 40 ARG B O 1
ATOM 1603 N N . PHE B 1 41 ? -9.461 10.219 -7.094 1 71.25 41 PHE B N 1
ATOM 1604 C CA . PHE B 1 41 ? -10.289 11.266 -7.684 1 71.25 41 PHE B CA 1
ATOM 1605 C C . PHE B 1 41 ? -9.797 11.617 -9.078 1 71.25 41 PHE B C 1
ATOM 1607 O O . PHE B 1 41 ? -9.812 12.789 -9.477 1 71.25 41 PHE B O 1
ATOM 1614 N N . GLY B 1 42 ? -9.18 10.578 -9.719 1 69.56 42 GLY B N 1
ATOM 1615 C CA . GLY B 1 42 ? -8.695 10.797 -11.078 1 69.56 42 GLY B CA 1
ATOM 1616 C C . GLY B 1 42 ? -7.336 11.453 -11.125 1 69.56 42 GLY B C 1
ATOM 1617 O O . GLY B 1 42 ? -6.859 11.836 -12.195 1 69.56 42 GLY B O 1
ATOM 1618 N N . ILE B 1 43 ? -6.727 11.625 -10.008 1 76.62 43 ILE B N 1
ATOM 1619 C CA . ILE B 1 43 ? -5.422 12.273 -9.922 1 76.62 43 ILE B CA 1
ATOM 1620 C C . ILE B 1 43 ? -4.32 11.211 -9.922 1 76.62 43 ILE B C 1
ATOM 1622 O O . ILE B 1 43 ? -4.172 10.453 -8.961 1 76.62 43 ILE B O 1
ATOM 1626 N N . GLU B 1 44 ? -3.578 11.172 -10.992 1 72 44 GLU B N 1
ATOM 1627 C CA . GLU B 1 44 ? -2.529 10.172 -11.141 1 72 44 GLU B CA 1
ATOM 1628 C C . GLU B 1 44 ? -1.279 10.555 -10.359 1 72 44 GLU B C 1
ATOM 1630 O O . GLU B 1 44 ? -0.656 9.711 -9.711 1 72 44 GLU B O 1
ATOM 1635 N N . VAL B 1 45 ? -0.925 11.789 -10.555 1 80.38 45 VAL B N 1
ATOM 1636 C CA . VAL B 1 45 ? 0.23 12.344 -9.852 1 80.38 45 VAL B CA 1
ATOM 1637 C C . VAL B 1 45 ? -0.22 13.469 -8.922 1 80.38 45 VAL B C 1
ATOM 1639 O O . VAL B 1 45 ? -0.788 14.469 -9.367 1 80.38 45 VAL B O 1
ATOM 1642 N N . LEU B 1 46 ? -0.08 13.211 -7.656 1 87.5 46 LEU B N 1
ATOM 1643 C CA . LEU B 1 46 ? -0.399 14.234 -6.664 1 87.5 46 LEU B CA 1
ATOM 1644 C C . LEU B 1 46 ? 0.797 15.148 -6.418 1 87.5 46 LEU B C 1
ATOM 1646 O O . LEU B 1 46 ? 1.799 14.727 -5.836 1 87.5 46 LEU B O 1
ATOM 1650 N N . ASN B 1 47 ? 0.703 16.266 -6.945 1 92.31 47 ASN B N 1
ATOM 1651 C CA . ASN B 1 47 ? 1.753 17.281 -6.852 1 92.31 47 ASN B CA 1
ATOM 1652 C C . ASN B 1 47 ? 1.172 18.672 -6.656 1 92.31 47 ASN B C 1
ATOM 1654 O O . ASN B 1 47 ? -0.008 18.812 -6.328 1 92.31 47 ASN B O 1
ATOM 1658 N N . GLU B 1 48 ? 2.004 19.688 -6.742 1 94.5 48 GLU B N 1
ATOM 1659 C CA . GLU B 1 48 ? 1.579 21.047 -6.477 1 94.5 48 GLU B CA 1
ATOM 1660 C C . GLU B 1 48 ? 0.481 21.484 -7.441 1 94.5 48 GLU B C 1
ATOM 1662 O O . GLU B 1 48 ? -0.362 22.312 -7.102 1 94.5 48 GLU B O 1
ATOM 1667 N N . ASP B 1 49 ? 0.489 20.875 -8.625 1 93.19 49 ASP B N 1
ATOM 1668 C CA . ASP B 1 49 ? -0.479 21.266 -9.641 1 93.19 49 ASP B CA 1
ATOM 1669 C C . ASP B 1 49 ? -1.835 20.609 -9.398 1 93.19 49 ASP B C 1
ATOM 1671 O O . ASP B 1 49 ? -2.875 21.156 -9.773 1 93.19 49 ASP B O 1
ATOM 1675 N N . THR B 1 50 ? -1.83 19.484 -8.719 1 90.06 50 THR B N 1
ATOM 1676 C CA . THR B 1 50 ? -3.064 18.719 -8.562 1 90.06 50 THR B CA 1
ATOM 1677 C C . THR B 1 50 ? -3.539 18.75 -7.113 1 90.06 50 THR B C 1
ATOM 1679 O O . THR B 1 50 ? -4.633 18.281 -6.801 1 90.06 50 THR B O 1
ATOM 1682 N N . ALA B 1 51 ? -2.744 19.375 -6.285 1 94.69 51 ALA B N 1
ATOM 1683 C CA . ALA B 1 51 ? -2.99 19.391 -4.844 1 94.69 51 ALA B CA 1
ATOM 1684 C C . ALA B 1 51 ? -4.355 19.984 -4.527 1 94.69 51 ALA B C 1
ATOM 1686 O O . ALA B 1 51 ? -5.102 19.453 -3.707 1 94.69 51 ALA B O 1
ATOM 1687 N N . ALA B 1 52 ? -4.703 21.047 -5.195 1 94.12 52 ALA B N 1
ATOM 1688 C CA . ALA B 1 52 ? -5.945 21.766 -4.883 1 94.12 52 ALA B CA 1
ATOM 1689 C C . ALA B 1 52 ? -7.156 20.844 -5.074 1 94.12 52 ALA B C 1
ATOM 1691 O O . ALA B 1 52 ? -8.016 20.75 -4.191 1 94.12 52 ALA B O 1
ATOM 1692 N N . ARG B 1 53 ? -7.27 20.203 -6.172 1 90.12 53 ARG B N 1
ATOM 1693 C CA . ARG B 1 53 ? -8.367 19.297 -6.473 1 90.12 53 ARG B CA 1
ATOM 1694 C C . ARG B 1 53 ? -8.406 18.141 -5.48 1 90.12 53 ARG B C 1
ATOM 1696 O O . ARG B 1 53 ? -9.484 17.75 -5.016 1 90.12 53 ARG B O 1
ATOM 1703 N N . PHE B 1 54 ? -7.312 17.562 -5.164 1 90 54 PHE B N 1
ATOM 1704 C CA . PHE B 1 54 ? -7.215 16.438 -4.25 1 90 54 PHE B CA 1
ATOM 1705 C C . PHE B 1 54 ? -7.688 16.828 -2.854 1 90 54 PHE B C 1
ATOM 1707 O O . PHE B 1 54 ? -8.508 16.141 -2.252 1 90 54 PHE B O 1
ATOM 1714 N N . LEU B 1 55 ? -7.102 17.969 -2.377 1 93.5 55 LEU B N 1
ATOM 1715 C CA . LEU B 1 55 ? -7.41 18.391 -1.018 1 93.5 55 LEU B CA 1
ATOM 1716 C C . LEU B 1 55 ? -8.883 18.766 -0.885 1 93.5 55 LEU B C 1
ATOM 1718 O O . LEU B 1 55 ? -9.484 18.547 0.169 1 93.5 55 LEU B O 1
ATOM 1722 N N . GLN B 1 56 ? -9.391 19.297 -1.955 1 91.44 56 GLN B N 1
ATOM 1723 C CA . GLN B 1 56 ? -10.828 19.562 -1.958 1 91.44 56 GLN B CA 1
ATOM 1724 C C . GLN B 1 56 ? -11.625 18.266 -1.87 1 91.44 56 GLN B C 1
ATOM 1726 O O . GLN B 1 56 ? -12.625 18.188 -1.156 1 91.44 56 GLN B O 1
ATOM 1731 N N . ALA B 1 57 ? -11.203 17.281 -2.559 1 84.12 57 ALA B N 1
ATOM 1732 C CA . ALA B 1 57 ? -11.898 16 -2.609 1 84.12 57 ALA B CA 1
ATOM 1733 C C . ALA B 1 57 ? -11.898 15.328 -1.243 1 84.12 57 ALA B C 1
ATOM 1735 O O . ALA B 1 57 ? -12.844 14.602 -0.902 1 84.12 57 ALA B O 1
ATOM 1736 N N . ILE B 1 58 ? -10.828 15.586 -0.383 1 86.81 58 ILE B N 1
ATOM 1737 C CA . ILE B 1 58 ? -10.75 14.883 0.893 1 86.81 58 ILE B CA 1
ATOM 1738 C C . ILE B 1 58 ? -11.031 15.852 2.035 1 86.81 58 ILE B C 1
ATOM 1740 O O . ILE B 1 58 ? -10.625 15.617 3.176 1 86.81 58 ILE B O 1
ATOM 1744 N N . GLN B 1 59 ? -11.688 16.875 1.743 1 90.31 59 GLN B N 1
ATOM 1745 C CA . GLN B 1 59 ? -11.93 17.938 2.723 1 90.31 59 GLN B CA 1
ATOM 1746 C C . GLN B 1 59 ? -12.68 17.391 3.939 1 90.31 59 GLN B C 1
ATOM 1748 O O . GLN B 1 59 ? -12.445 17.844 5.066 1 90.31 59 GLN B O 1
ATOM 1753 N N . ASP B 1 60 ? -13.5 16.391 3.723 1 88.31 60 ASP B N 1
ATOM 1754 C CA . ASP B 1 60 ? -14.289 15.836 4.812 1 88.31 60 ASP B CA 1
ATOM 1755 C C . ASP B 1 60 ? -13.406 15.062 5.793 1 88.31 60 ASP B C 1
ATOM 1757 O O . ASP B 1 60 ? -13.828 14.766 6.91 1 88.31 60 ASP B O 1
ATOM 1761 N N . GLU B 1 61 ? -12.141 14.734 5.41 1 88.94 61 GLU B N 1
ATOM 1762 C CA . GLU B 1 61 ? -11.211 13.977 6.25 1 88.94 61 GLU B CA 1
ATOM 1763 C C . GLU B 1 61 ? -10.312 14.914 7.055 1 88.94 61 GLU B C 1
ATOM 1765 O O . GLU B 1 61 ? -9.445 14.461 7.805 1 88.94 61 GLU B O 1
ATOM 1770 N N . GLN B 1 62 ? -10.516 16.172 6.867 1 93.81 62 GLN B N 1
ATOM 1771 C CA . GLN B 1 62 ? -9.719 17.172 7.586 1 93.81 62 GLN B CA 1
ATOM 1772 C C . GLN B 1 62 ? -10.062 17.172 9.07 1 93.81 62 GLN B C 1
ATOM 1774 O O . GLN B 1 62 ? -11.227 17.031 9.445 1 93.81 62 GLN B O 1
ATOM 1779 N N . VAL B 1 63 ? -9.047 17.328 9.961 1 95.75 63 VAL B N 1
ATOM 1780 C CA . VAL B 1 63 ? -9.211 17.438 11.406 1 95.75 63 VAL B CA 1
ATOM 1781 C C . VAL B 1 63 ? -8.398 18.609 11.938 1 95.75 63 VAL B C 1
ATOM 1783 O O . VAL B 1 63 ? -7.359 18.969 11.359 1 95.75 63 VAL B O 1
ATOM 1786 N N . THR B 1 64 ? -8.859 19.188 13 1 95.69 64 THR B N 1
ATOM 1787 C CA . THR B 1 64 ? -8.133 20.297 13.594 1 95.69 64 THR B CA 1
ATOM 1788 C C . THR B 1 64 ? -7.121 19.797 14.625 1 95.69 64 THR B C 1
ATOM 1790 O O . THR B 1 64 ? -7.27 18.703 15.164 1 95.69 64 THR B O 1
ATOM 1793 N N . ALA B 1 65 ? -6.109 20.641 14.828 1 96.06 65 ALA B N 1
ATOM 1794 C CA . ALA B 1 65 ? -5.16 20.344 15.898 1 96.06 65 ALA B CA 1
ATOM 1795 C C . ALA B 1 65 ? -5.879 20.219 17.25 1 96.06 65 ALA B C 1
ATOM 1797 O O . ALA B 1 65 ? -5.523 19.359 18.062 1 96.06 65 ALA B O 1
ATOM 1798 N N . THR B 1 66 ? -6.902 21 17.453 1 95.5 66 THR B N 1
ATOM 1799 C CA . THR B 1 66 ? -7.656 20.969 18.688 1 95.5 66 THR B CA 1
ATOM 1800 C C . THR B 1 66 ? -8.336 19.609 18.891 1 95.5 66 THR B C 1
ATOM 1802 O O . THR B 1 66 ? -8.297 19.031 19.969 1 95.5 66 THR B O 1
ATOM 1805 N N . GLU B 1 67 ? -8.953 19.141 17.859 1 95.06 67 GLU B N 1
ATOM 1806 C CA . GLU B 1 67 ? -9.609 17.844 17.922 1 95.06 67 GLU B CA 1
ATOM 1807 C C . GLU B 1 67 ? -8.602 16.734 18.203 1 95.06 67 GLU B C 1
ATOM 1809 O O . GLU B 1 67 ? -8.836 15.891 19.078 1 95.06 67 GLU B O 1
ATOM 1814 N N . LEU B 1 68 ? -7.516 16.703 17.453 1 96.25 68 LEU B N 1
ATOM 1815 C CA . LEU B 1 68 ? -6.488 15.688 17.641 1 96.25 68 LEU B CA 1
ATOM 1816 C C . LEU B 1 68 ? -5.953 15.719 19.062 1 96.25 68 LEU B C 1
ATOM 1818 O O . LEU B 1 68 ? -5.754 14.672 19.688 1 96.25 68 LEU B O 1
ATOM 1822 N N . ARG B 1 69 ? -5.734 16.922 19.562 1 95.75 69 ARG B N 1
ATOM 1823 C CA . ARG B 1 69 ? -5.246 17.094 20.922 1 95.75 69 ARG B CA 1
ATOM 1824 C C . ARG B 1 69 ? -6.23 16.516 21.938 1 95.75 69 ARG B C 1
ATOM 1826 O O . ARG B 1 69 ? -5.832 15.805 22.859 1 95.75 69 ARG B O 1
ATOM 1833 N N . TYR B 1 70 ? -7.426 16.844 21.797 1 94.56 70 TYR B N 1
ATOM 1834 C CA . TYR B 1 70 ? -8.469 16.375 22.703 1 94.56 70 TYR B CA 1
ATOM 1835 C C . TYR B 1 70 ? -8.484 14.844 22.75 1 94.56 70 TYR B C 1
ATOM 1837 O O . TYR B 1 70 ? -8.445 14.242 23.828 1 94.56 70 TYR B O 1
ATOM 1845 N N . TYR B 1 71 ? -8.508 14.25 21.609 1 93.88 71 TYR B N 1
ATOM 1846 C CA . TYR B 1 71 ? -8.625 12.797 21.531 1 93.88 71 TYR B CA 1
ATOM 1847 C C . TYR B 1 71 ? -7.363 12.117 22.062 1 93.88 71 TYR B C 1
ATOM 1849 O O . TYR B 1 71 ? -7.438 11.094 22.734 1 93.88 71 TYR B O 1
ATOM 1857 N N . LEU B 1 72 ? -6.238 12.664 21.703 1 95.19 72 LEU B N 1
ATOM 1858 C CA . LEU B 1 72 ? -4.988 12.133 22.234 1 95.19 72 LEU B CA 1
ATOM 1859 C C . LEU B 1 72 ? -4.957 12.219 23.75 1 95.19 7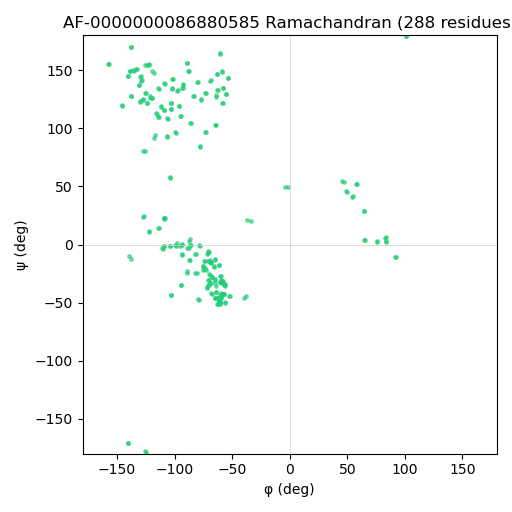2 LEU B C 1
ATOM 1861 O O . LEU B 1 72 ? -4.625 11.242 24.422 1 95.19 72 LEU B O 1
ATOM 1865 N N . HIS B 1 73 ? -5.344 13.344 24.234 1 93.06 73 HIS B N 1
ATOM 1866 C CA . HIS B 1 73 ? -5.359 13.547 25.672 1 93.06 73 HIS B CA 1
ATOM 1867 C C . HIS B 1 73 ? -6.297 12.555 26.359 1 93.06 73 HIS B C 1
ATOM 1869 O O . HIS B 1 73 ? -5.922 11.922 27.344 1 93.06 73 HIS B O 1
ATOM 1875 N N . GLN B 1 74 ? -7.469 12.43 25.875 1 92.75 74 GLN B N 1
ATOM 1876 C CA . GLN B 1 74 ? -8.438 11.492 26.438 1 92.75 74 GLN B CA 1
ATOM 1877 C C . GLN B 1 74 ? -7.91 10.062 26.391 1 92.75 74 GLN B C 1
ATOM 1879 O O . GLN B 1 74 ? -8.07 9.305 27.359 1 92.75 74 GLN B O 1
ATOM 1884 N N . PHE B 1 75 ? -7.324 9.781 25.328 1 92.44 75 PHE B N 1
ATOM 1885 C CA . PHE B 1 75 ? -6.801 8.43 25.172 1 92.44 75 PHE B CA 1
ATOM 1886 C C . PHE B 1 75 ? -5.695 8.141 26.172 1 92.44 75 PHE B C 1
ATOM 1888 O O . PHE B 1 75 ? -5.668 7.078 26.781 1 92.44 75 PHE B O 1
ATOM 1895 N N . ARG B 1 76 ? -4.789 9.094 26.297 1 91.31 76 ARG B N 1
ATOM 1896 C CA . ARG B 1 76 ? -3.678 8.945 27.219 1 91.31 76 ARG B CA 1
ATOM 1897 C C . ARG B 1 76 ? -4.184 8.789 28.656 1 91.31 76 ARG B C 1
ATOM 1899 O O . ARG B 1 76 ? -3.58 8.07 29.453 1 91.31 76 ARG B O 1
ATOM 1906 N N . GLU B 1 77 ? -5.234 9.375 28.969 1 90.31 77 GLU B N 1
ATOM 1907 C CA . GLU B 1 77 ? -5.812 9.289 30.312 1 90.31 77 GLU B CA 1
ATOM 1908 C C . GLU B 1 77 ? -6.387 7.902 30.578 1 90.31 77 GLU B C 1
ATOM 1910 O O . GLU B 1 77 ? -6.332 7.402 31.703 1 90.31 77 GLU B O 1
ATOM 1915 N N . GLN B 1 78 ? -6.805 7.375 29.516 1 91.62 78 GLN B N 1
ATOM 1916 C CA . GLN B 1 78 ? -7.438 6.066 29.641 1 91.62 78 GLN B CA 1
ATOM 1917 C C . GLN B 1 78 ? -6.41 4.945 29.516 1 91.62 78 GLN B C 1
ATOM 1919 O O . GLN B 1 78 ? -6.664 3.816 29.938 1 91.62 78 GLN B O 1
ATOM 1924 N N . HIS B 1 79 ? -5.355 5.254 28.875 1 88.12 79 HIS B N 1
ATOM 1925 C CA . HIS B 1 79 ? -4.293 4.281 28.656 1 88.12 79 HIS B CA 1
ATOM 1926 C C . HIS B 1 79 ? -2.949 4.809 29.141 1 88.12 79 HIS B C 1
ATOM 1928 O O . HIS B 1 79 ? -2.104 5.207 28.344 1 88.12 79 HIS B O 1
ATOM 1934 N N . ARG B 1 80 ? -2.748 4.73 30.312 1 80.94 80 ARG B N 1
ATOM 1935 C CA . ARG B 1 80 ? -1.59 5.367 30.922 1 80.94 80 ARG B CA 1
ATOM 1936 C C . ARG B 1 80 ? -0.308 4.605 30.609 1 80.94 80 ARG B C 1
ATOM 1938 O O . ARG B 1 80 ? 0.778 5.188 30.594 1 80.94 80 ARG B O 1
ATOM 1945 N N . GLU B 1 81 ? -0.543 3.322 30.25 1 84.62 81 GLU B N 1
ATOM 1946 C CA . GLU B 1 81 ? 0.617 2.492 29.953 1 84.62 81 GLU B CA 1
ATOM 1947 C C . GLU B 1 81 ? 0.487 1.857 28.562 1 84.62 81 GLU B C 1
ATOM 1949 O O . GLU B 1 81 ? -0.602 1.829 27.984 1 84.62 81 GLU B O 1
ATOM 1954 N N . GLY B 1 82 ? 1.671 1.581 28.062 1 87.69 82 GLY B N 1
ATOM 1955 C CA . GLY B 1 82 ? 1.668 0.889 26.797 1 87.69 82 GLY B CA 1
ATOM 1956 C C . GLY B 1 82 ? 1.938 1.809 25.609 1 87.69 82 GLY B C 1
ATOM 1957 O O . GLY B 1 82 ? 2.168 3.006 25.797 1 87.69 82 GLY B O 1
ATOM 1958 N N . ASP B 1 83 ? 1.951 1.205 24.422 1 90.19 83 ASP B N 1
ATOM 1959 C CA . ASP B 1 83 ? 2.322 1.932 23.203 1 90.19 83 ASP B CA 1
ATOM 1960 C C . ASP B 1 83 ? 1.108 2.16 22.312 1 90.19 83 ASP B C 1
ATOM 1962 O O . ASP B 1 83 ? 1.254 2.521 21.141 1 90.19 83 ASP B O 1
ATOM 1966 N N . GLU B 1 84 ? -0.04 2.109 22.938 1 89.25 84 GLU B N 1
ATOM 1967 C CA . GLU B 1 84 ? -1.259 2.207 22.141 1 89.25 84 GLU B CA 1
ATOM 1968 C C . GLU B 1 84 ? -1.469 3.629 21.625 1 89.25 84 GLU B C 1
ATOM 1970 O O . GLU B 1 84 ? -2.145 3.836 20.625 1 89.25 84 GLU B O 1
ATOM 1975 N N . TRP B 1 85 ? -0.857 4.59 22.281 1 91.5 85 TRP B N 1
ATOM 1976 C CA . TRP B 1 85 ? -0.99 5.996 21.906 1 91.5 85 TRP B CA 1
ATOM 1977 C C . TRP B 1 85 ? -0.253 6.285 20.609 1 91.5 85 TRP B C 1
ATOM 1979 O O . TRP B 1 85 ? -0.466 7.332 19.984 1 91.5 85 TRP B O 1
ATOM 1989 N N . LEU B 1 86 ? 0.506 5.371 20.062 1 92.88 86 LEU B N 1
ATOM 1990 C CA . LEU B 1 86 ? 1.32 5.566 18.875 1 92.88 86 LEU B CA 1
ATOM 1991 C C . LEU B 1 86 ? 0.442 5.805 17.641 1 92.88 86 LEU B C 1
ATOM 1993 O O . LEU B 1 86 ? 0.893 6.391 16.656 1 92.88 86 LEU B O 1
ATOM 1997 N N . LYS B 1 87 ? -0.78 5.426 17.75 1 92.06 87 LYS B N 1
ATOM 1998 C CA . LYS B 1 87 ? -1.719 5.641 16.656 1 92.06 87 LYS B CA 1
ATOM 1999 C C . LYS B 1 87 ? -1.947 7.129 16.406 1 92.06 87 LYS B C 1
ATOM 2001 O O . LYS B 1 87 ? -2.449 7.52 15.359 1 92.06 87 LYS B O 1
ATOM 2006 N N . PHE B 1 88 ? -1.476 7.961 17.391 1 95.69 88 PHE B N 1
ATOM 2007 C CA . PHE B 1 88 ? -1.674 9.406 17.266 1 95.69 88 PHE B CA 1
ATOM 2008 C C . PHE B 1 88 ? -0.412 10.078 16.75 1 95.69 88 PHE B C 1
ATOM 2010 O O . PHE B 1 88 ? -0.409 11.289 16.5 1 95.69 88 PHE B O 1
ATOM 2017 N N . VAL B 1 89 ? 0.66 9.344 16.5 1 96.25 89 VAL B N 1
ATOM 2018 C CA . VAL B 1 89 ? 1.859 9.914 15.898 1 96.25 89 VAL B CA 1
ATOM 2019 C C . VAL B 1 89 ? 1.644 10.109 14.398 1 96.25 89 VAL B C 1
ATOM 2021 O O . VAL B 1 89 ? 1.243 9.18 13.695 1 96.25 89 VAL B O 1
ATOM 2024 N N . PRO B 1 90 ? 1.854 11.383 13.922 1 97.19 90 PRO B N 1
ATOM 2025 C CA . PRO B 1 90 ? 1.623 11.594 12.484 1 97.19 90 PRO B CA 1
ATOM 2026 C C . PRO B 1 90 ? 2.57 10.781 11.609 1 97.19 90 PRO B C 1
ATOM 2028 O O . PRO B 1 90 ? 3.742 10.602 11.953 1 97.19 90 PRO B O 1
ATOM 2031 N N . SER B 1 91 ? 2.018 10.391 10.5 1 95.94 91 SER B N 1
ATOM 2032 C CA . SER B 1 91 ? 2.752 9.516 9.594 1 95.94 91 SER B CA 1
ATOM 2033 C C . SER B 1 91 ? 3.484 10.312 8.523 1 95.94 91 SER B C 1
ATOM 2035 O O . SER B 1 91 ? 4.559 9.914 8.07 1 95.94 91 SER B O 1
ATOM 2037 N N . PHE B 1 92 ? 2.855 11.453 8.062 1 97.38 92 PHE B N 1
ATOM 2038 C CA . PHE B 1 92 ? 3.396 12.117 6.879 1 97.38 92 PHE B CA 1
ATOM 2039 C C . PHE B 1 92 ? 3.346 13.633 7.043 1 97.38 92 PHE B C 1
ATOM 2041 O O . PHE B 1 92 ? 2.428 14.164 7.668 1 97.38 92 PHE B O 1
ATOM 2048 N N . LEU B 1 93 ? 4.324 14.266 6.516 1 98.44 93 LEU B N 1
ATOM 2049 C CA . LEU B 1 93 ? 4.301 15.672 6.141 1 98.44 93 LEU B CA 1
ATOM 2050 C C . LEU B 1 93 ? 4.363 15.836 4.625 1 98.44 93 LEU B C 1
ATOM 2052 O O . LEU B 1 93 ? 5.285 15.328 3.98 1 98.44 93 LEU B O 1
ATOM 2056 N N . VAL B 1 94 ? 3.346 16.422 4.078 1 97.38 94 VAL B N 1
ATOM 2057 C CA . VAL B 1 94 ? 3.33 16.719 2.648 1 97.38 94 VAL B CA 1
ATOM 2058 C C . VAL B 1 94 ? 3.355 18.234 2.436 1 97.38 94 VAL B C 1
ATOM 2060 O O . VAL B 1 94 ? 2.371 18.922 2.713 1 97.38 94 VAL B O 1
ATOM 2063 N N . ASP B 1 95 ? 4.469 18.734 1.948 1 98.06 95 ASP B N 1
ATOM 2064 C CA . ASP B 1 95 ? 4.652 20.172 1.708 1 98.06 95 ASP B CA 1
ATOM 2065 C C . ASP B 1 95 ? 4.602 20.484 0.215 1 98.06 95 ASP B C 1
ATOM 2067 O O . ASP B 1 95 ? 5.621 20.422 -0.474 1 98.06 95 ASP B O 1
ATOM 2071 N N . PHE B 1 96 ? 3.467 20.812 -0.266 1 97.44 96 PHE B N 1
ATOM 2072 C CA . PHE B 1 96 ? 3.273 21.094 -1.685 1 97.44 96 PHE B CA 1
ATOM 2073 C C . PHE B 1 96 ? 3.975 22.391 -2.088 1 97.44 96 PHE B C 1
ATOM 2075 O O . PHE B 1 96 ? 4.316 22.578 -3.256 1 97.44 96 PHE B O 1
ATOM 2082 N N . ASP B 1 97 ? 4.141 23.266 -1.138 1 97.38 97 ASP B N 1
ATOM 2083 C CA . ASP B 1 97 ? 4.781 24.531 -1.427 1 97.38 97 ASP B CA 1
ATOM 2084 C C . ASP B 1 97 ? 6.266 24.359 -1.723 1 97.38 97 ASP B C 1
ATOM 2086 O O . ASP B 1 97 ? 6.824 25.047 -2.582 1 97.38 97 ASP B O 1
ATOM 2090 N N . LYS B 1 98 ? 6.883 23.406 -1.043 1 97.31 98 LYS B N 1
ATOM 2091 C CA . LYS B 1 98 ? 8.32 23.203 -1.192 1 97.31 98 LYS B CA 1
ATOM 2092 C C . LYS B 1 98 ? 8.609 21.906 -1.943 1 97.31 98 LYS B C 1
ATOM 2094 O O . LYS B 1 98 ? 9.766 21.531 -2.123 1 97.31 98 LYS B O 1
ATOM 2099 N N . ARG B 1 99 ? 7.648 21.125 -2.344 1 96.25 99 ARG B N 1
ATOM 2100 C CA . ARG B 1 99 ? 7.777 19.859 -3.059 1 96.25 99 ARG B CA 1
ATOM 2101 C C . ARG B 1 99 ? 8.609 18.859 -2.258 1 96.25 99 ARG B C 1
ATOM 2103 O O . ARG B 1 99 ? 9.555 18.266 -2.781 1 96.25 99 ARG B O 1
ATOM 2110 N N . GLN B 1 100 ? 8.195 18.688 -1 1 97.5 100 GLN B N 1
ATOM 2111 C CA . GLN B 1 100 ? 8.867 17.781 -0.083 1 97.5 100 GLN B CA 1
ATOM 2112 C C . GLN B 1 100 ? 7.879 16.828 0.572 1 97.5 100 GLN B C 1
ATOM 2114 O O . GLN B 1 100 ? 6.738 17.203 0.849 1 97.5 100 GLN B O 1
ATOM 2119 N N . PHE B 1 101 ? 8.273 15.656 0.722 1 96.94 101 PHE B N 1
ATOM 2120 C CA . PHE B 1 101 ? 7.527 14.602 1.399 1 96.94 101 PHE B CA 1
ATOM 2121 C C . PHE B 1 101 ? 8.383 13.945 2.475 1 96.94 101 PHE B C 1
ATOM 2123 O O . PHE B 1 101 ? 9.516 13.539 2.213 1 96.94 101 PHE B O 1
ATOM 2130 N N . CYS B 1 102 ? 7.859 13.922 3.723 1 97.38 102 CYS B N 1
ATOM 2131 C CA . CYS B 1 102 ? 8.539 13.242 4.816 1 97.38 102 CYS B CA 1
ATOM 2132 C C . CYS B 1 102 ? 7.652 12.156 5.414 1 97.38 102 CYS B C 1
ATOM 2134 O O . CYS B 1 102 ? 6.512 12.414 5.789 1 97.38 102 CYS B O 1
ATOM 2136 N N . SER B 1 103 ? 8.188 10.992 5.473 1 95.69 103 SER B N 1
ATOM 2137 C CA . SER B 1 103 ? 7.449 9.867 6.023 1 95.69 103 SER B CA 1
ATOM 2138 C C . SER B 1 103 ? 7.992 9.461 7.387 1 95.69 103 SER B C 1
ATOM 2140 O O . SER B 1 103 ? 9.203 9.469 7.605 1 95.69 103 SER B O 1
ATOM 2142 N N . MET B 1 104 ? 7.066 9.164 8.305 1 95.12 104 MET B N 1
ATOM 2143 C CA . MET B 1 104 ? 7.344 8.445 9.539 1 95.12 104 MET B CA 1
ATOM 2144 C C . MET B 1 104 ? 6.414 7.242 9.695 1 95.12 104 MET B C 1
ATOM 2146 O O . MET B 1 104 ? 6.078 6.852 10.812 1 95.12 104 MET B O 1
ATOM 2150 N N . PHE B 1 105 ? 5.938 6.781 8.578 1 91.06 105 PHE B N 1
ATOM 2151 C CA . PHE B 1 105 ? 5.055 5.621 8.609 1 91.06 105 PHE B CA 1
ATOM 2152 C C . PHE B 1 105 ? 5.746 4.43 9.258 1 91.06 105 PHE B C 1
ATOM 2154 O O . PHE B 1 105 ? 6.895 4.117 8.922 1 91.06 105 PHE B O 1
ATOM 2161 N N . PRO B 1 106 ? 5.078 3.74 10.125 1 86.06 106 PRO B N 1
ATOM 2162 C CA . PRO B 1 106 ? 5.773 2.779 10.984 1 86.06 106 PRO B CA 1
ATOM 2163 C C . PRO B 1 106 ? 5.922 1.406 10.336 1 86.06 106 PRO B C 1
ATOM 2165 O O . PRO B 1 106 ? 6.516 0.5 10.922 1 86.06 106 PRO B O 1
ATOM 2168 N N . GLU B 1 107 ? 5.461 1.229 9.195 1 73.19 107 GLU B N 1
ATOM 2169 C CA . GLU B 1 107 ? 5.605 -0.041 8.492 1 73.19 107 GLU B CA 1
ATOM 2170 C C . GLU B 1 107 ? 6.316 0.151 7.152 1 73.19 107 GLU B C 1
ATOM 2172 O O . GLU B 1 107 ? 6.355 1.263 6.621 1 73.19 107 GLU B O 1
ATOM 2177 N N . PRO B 1 108 ? 6.938 -0.951 6.711 1 65.31 108 PRO B N 1
ATOM 2178 C CA . PRO B 1 108 ? 7.621 -0.846 5.422 1 65.31 108 PRO B CA 1
ATOM 2179 C C . PRO B 1 108 ? 6.66 -0.6 4.262 1 65.31 108 PRO B C 1
ATOM 2181 O O . PRO B 1 108 ? 5.777 -1.421 4.004 1 65.31 108 PRO B O 1
ATOM 2184 N N . ALA B 1 109 ? 6.535 0.551 3.74 1 70.88 109 ALA B N 1
ATOM 2185 C CA . ALA B 1 109 ? 5.758 0.865 2.545 1 70.88 109 ALA B CA 1
ATOM 2186 C C . ALA B 1 109 ? 6.492 1.864 1.658 1 70.88 109 ALA B C 1
ATOM 2188 O O . ALA B 1 109 ? 6.211 1.967 0.462 1 70.88 109 ALA B O 1
ATOM 2189 N N . SER B 1 110 ? 7.512 2.441 2.082 1 75.44 110 SER B N 1
ATOM 2190 C CA . SER B 1 110 ? 8.453 3.328 1.399 1 75.44 110 SER B CA 1
ATOM 2191 C C . SER B 1 110 ? 7.715 4.363 0.554 1 75.44 110 SER B C 1
ATOM 2193 O O . SER B 1 110 ? 7.984 4.5 -0.642 1 75.44 110 SER B O 1
ATOM 2195 N N . PHE B 1 111 ? 6.824 5.098 1.108 1 81.94 111 PHE B N 1
ATOM 2196 C CA . PHE B 1 111 ? 6.047 6.145 0.454 1 81.94 111 PHE B CA 1
ATOM 2197 C C . PHE B 1 111 ? 6.965 7.18 -0.188 1 81.94 111 PHE B C 1
ATOM 2199 O O . PHE B 1 111 ? 6.664 7.699 -1.265 1 81.94 111 PHE B O 1
ATOM 2206 N N . GLU B 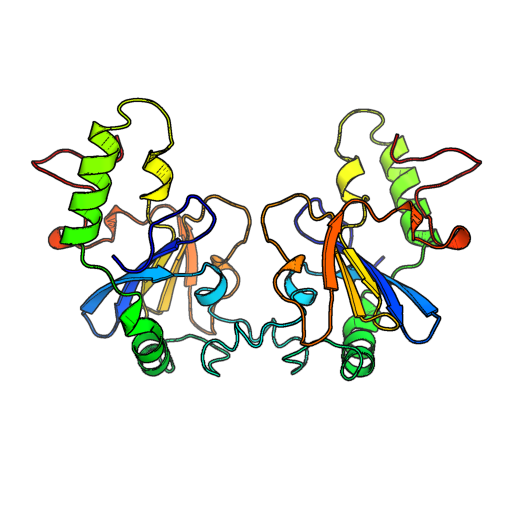1 112 ? 8.086 7.414 0.44 1 87.38 112 GLU B N 1
ATOM 2207 C CA . GLU B 1 112 ? 9.008 8.477 0.055 1 87.38 112 GLU B CA 1
ATOM 2208 C C . GLU B 1 112 ? 9.695 8.164 -1.27 1 87.38 112 GLU B C 1
ATOM 2210 O O . GLU B 1 112 ? 10.336 9.031 -1.864 1 87.38 112 GLU B O 1
ATOM 2215 N N . HIS B 1 113 ? 9.445 6.996 -1.733 1 77.69 113 HIS B N 1
ATOM 2216 C CA . HIS B 1 113 ? 10.039 6.617 -3.014 1 77.69 113 HIS B CA 1
ATOM 2217 C C . HIS B 1 113 ? 9.086 6.918 -4.168 1 77.69 113 HIS B C 1
ATOM 2219 O O . HIS B 1 113 ? 9.477 6.84 -5.336 1 77.69 113 HIS B O 1
ATOM 2225 N N . TYR B 1 114 ? 7.871 7.277 -3.906 1 78.5 114 TYR B N 1
ATOM 2226 C CA . TYR B 1 114 ? 6.863 7.543 -4.926 1 78.5 114 TYR B CA 1
ATOM 2227 C C . TYR B 1 114 ? 6.645 9.039 -5.094 1 78.5 114 TYR B C 1
ATOM 2229 O O . TYR B 1 114 ? 5.512 9.523 -5.023 1 78.5 114 TYR B O 1
ATOM 2237 N N . MET B 1 115 ? 7.754 9.695 -5.422 1 86.06 115 MET B N 1
ATOM 2238 C CA . MET B 1 115 ? 7.707 11.156 -5.512 1 86.06 115 MET B CA 1
ATOM 2239 C C . MET B 1 115 ? 7.41 11.594 -6.941 1 86.06 115 MET B C 1
ATOM 2241 O O . MET B 1 115 ? 7.91 11 -7.898 1 86.06 115 MET B O 1
ATOM 2245 N N . PRO B 1 116 ? 6.551 12.586 -7.027 1 85.94 116 PRO B N 1
ATOM 2246 C CA . PRO B 1 116 ? 6.461 13.234 -8.344 1 85.94 116 PRO B CA 1
ATOM 2247 C C . PRO B 1 116 ? 7.785 13.844 -8.789 1 85.94 116 PRO B C 1
ATOM 2249 O O . PRO B 1 116 ? 8.703 14.008 -7.98 1 85.94 116 PRO B O 1
ATOM 2252 N N . GLU B 1 117 ? 7.832 14.148 -10.156 1 86.62 117 GLU B N 1
ATOM 2253 C CA . GLU B 1 117 ? 9.023 14.805 -10.672 1 86.62 117 GLU B CA 1
ATOM 2254 C C . GLU B 1 117 ? 9.32 16.094 -9.914 1 86.62 117 GLU B C 1
ATOM 2256 O O . GLU B 1 117 ? 8.422 16.891 -9.672 1 86.62 117 GLU B O 1
ATOM 2261 N N . GLY B 1 118 ? 10.602 16.281 -9.422 1 92.88 118 GLY B N 1
ATOM 2262 C CA . GLY B 1 118 ? 11.023 17.5 -8.766 1 92.88 118 GLY B CA 1
ATOM 2263 C C . GLY B 1 118 ? 10.844 17.469 -7.262 1 92.88 118 GLY B C 1
ATOM 2264 O O . GLY B 1 118 ? 11.289 18.375 -6.559 1 92.88 118 GLY B O 1
ATOM 2265 N N . TRP B 1 119 ? 10.133 16.453 -6.758 1 93.5 119 TRP B N 1
ATOM 2266 C CA . TRP B 1 119 ? 9.898 16.344 -5.32 1 93.5 119 TRP B CA 1
ATOM 2267 C C . TRP B 1 119 ? 11.031 15.586 -4.641 1 93.5 119 TRP B C 1
ATOM 2269 O O . TRP B 1 119 ? 11.672 14.727 -5.258 1 93.5 119 TRP B O 1
ATOM 2279 N N . ILE B 1 120 ? 11.32 15.93 -3.344 1 95 120 ILE B N 1
ATOM 2280 C CA . ILE B 1 120 ? 12.258 15.188 -2.5 1 95 120 ILE B CA 1
ATOM 2281 C C . ILE B 1 120 ? 11.484 14.445 -1.412 1 95 120 ILE B C 1
ATOM 2283 O O . ILE B 1 120 ? 10.742 15.055 -0.643 1 95 120 ILE B O 1
ATOM 2287 N N . GLY B 1 121 ? 11.555 13.141 -1.473 1 93.94 121 GLY B N 1
ATOM 2288 C CA . GLY B 1 121 ? 10.961 12.297 -0.448 1 93.94 121 GLY B CA 1
ATOM 2289 C C . GLY B 1 121 ? 11.984 11.742 0.53 1 93.94 121 GLY B C 1
ATOM 2290 O O . GLY B 1 121 ? 13.07 11.328 0.13 1 93.94 121 GLY B O 1
ATOM 2291 N N . THR B 1 122 ? 11.68 11.812 1.907 1 94.94 122 THR B N 1
ATOM 2292 C CA . THR B 1 122 ? 12.586 11.297 2.93 1 94.94 122 THR B CA 1
ATOM 2293 C C . THR B 1 122 ? 11.82 10.5 3.984 1 94.94 122 THR B C 1
ATOM 2295 O O . THR B 1 122 ? 10.617 10.711 4.168 1 94.94 122 THR B O 1
ATOM 2298 N N . TYR B 1 123 ? 12.516 9.555 4.5 1 93.56 123 TYR B N 1
ATOM 2299 C CA . TYR B 1 123 ? 12.055 8.891 5.719 1 93.56 123 TYR B CA 1
ATOM 2300 C C . TYR B 1 123 ? 12.758 9.461 6.945 1 93.56 123 TYR B C 1
ATOM 2302 O O . TYR B 1 123 ? 13.867 9.047 7.281 1 93.56 123 TYR B O 1
ATOM 2310 N N . GLU B 1 124 ? 12.117 10.391 7.59 1 94.88 124 GLU B N 1
ATOM 2311 C CA . GLU B 1 124 ? 12.742 11.109 8.695 1 94.88 124 GLU B CA 1
ATOM 2312 C C . GLU B 1 124 ? 11.695 11.695 9.633 1 94.88 124 GLU B C 1
ATOM 2314 O O . GLU B 1 124 ? 10.539 11.875 9.25 1 94.88 124 GLU B O 1
ATOM 2319 N N . ASP B 1 125 ? 12.172 11.898 10.898 1 96.31 125 ASP B N 1
ATOM 2320 C CA . ASP B 1 125 ? 11.328 12.617 11.852 1 96.31 125 ASP B CA 1
ATOM 2321 C C . ASP B 1 125 ? 11.094 14.062 11.398 1 96.31 125 ASP B C 1
ATOM 2323 O O . ASP B 1 125 ? 12.039 14.766 11.055 1 96.31 125 ASP B O 1
ATOM 2327 N N . PHE B 1 126 ? 9.805 14.43 11.367 1 97.62 126 PHE B N 1
ATOM 2328 C CA . PHE B 1 126 ? 9.508 15.766 10.875 1 97.62 126 PHE B CA 1
ATOM 2329 C C . PHE B 1 126 ? 8.75 16.578 11.922 1 97.62 126 PHE B C 1
ATOM 2331 O O . PHE B 1 126 ? 8.234 17.656 11.633 1 97.62 126 PHE B O 1
ATOM 2338 N N . LEU B 1 127 ? 8.617 16.172 13.133 1 97.25 127 LEU B N 1
ATOM 2339 C CA . LEU B 1 127 ? 7.785 16.797 14.148 1 97.25 127 LEU B CA 1
ATOM 2340 C C . LEU B 1 127 ? 8.227 18.234 14.398 1 97.25 127 LEU B C 1
ATOM 2342 O O . LEU B 1 127 ? 7.395 19.109 14.664 1 97.25 127 LEU B O 1
ATOM 2346 N N . ASP B 1 128 ? 9.469 18.531 14.266 1 96.5 128 ASP B N 1
ATOM 2347 C CA . ASP B 1 128 ? 10 19.875 14.508 1 96.5 128 ASP B CA 1
ATOM 2348 C C . ASP B 1 128 ? 9.625 20.828 13.375 1 96.5 128 ASP B C 1
ATOM 2350 O O . ASP B 1 128 ? 9.742 22.047 13.516 1 96.5 128 ASP B O 1
ATOM 2354 N N . ARG B 1 129 ? 9.18 20.312 12.266 1 96.94 129 ARG B N 1
ATOM 2355 C CA . ARG B 1 129 ? 8.789 21.141 11.125 1 96.94 129 ARG B CA 1
ATOM 2356 C C . ARG B 1 129 ? 7.34 21.594 11.242 1 96.94 129 ARG B C 1
ATOM 2358 O O . ARG B 1 129 ? 6.898 22.484 10.508 1 96.94 129 ARG B O 1
ATOM 2365 N N . VAL B 1 130 ? 6.625 20.984 12.125 1 97.69 130 VAL B N 1
ATOM 2366 C CA . VAL B 1 130 ? 5.223 21.312 12.328 1 97.69 130 VAL B CA 1
ATOM 2367 C C . VAL B 1 130 ? 5.113 22.656 13.055 1 97.69 130 VAL B C 1
ATOM 2369 O O . VAL B 1 130 ? 5.793 22.875 14.062 1 97.69 130 VAL B O 1
ATOM 2372 N N . PRO B 1 131 ? 4.238 23.625 12.516 1 96.69 131 PRO B N 1
ATOM 2373 C CA . PRO B 1 131 ? 4.043 24.875 13.25 1 96.69 131 PRO B CA 1
ATOM 2374 C C . PRO B 1 131 ? 3.625 24.656 14.695 1 96.69 131 PRO B C 1
ATOM 2376 O O . PRO B 1 131 ? 2.846 23.75 14.984 1 96.69 131 PRO B O 1
ATOM 2379 N N . VAL B 1 132 ? 4.102 25.469 15.586 1 95.25 132 VAL B N 1
ATOM 2380 C CA . VAL B 1 132 ? 3.91 25.344 17.031 1 95.25 132 VAL B CA 1
ATOM 2381 C C . VAL B 1 132 ? 2.422 25.203 17.344 1 95.25 132 VAL B C 1
ATOM 2383 O O . VAL B 1 132 ? 2.021 24.344 18.125 1 95.25 132 VAL B O 1
ATOM 2386 N N . GLU B 1 133 ? 1.615 26.016 16.703 1 95.06 133 GLU B N 1
ATOM 2387 C CA . GLU B 1 133 ? 0.181 26.047 16.984 1 95.06 133 GLU B CA 1
ATOM 2388 C C . GLU B 1 133 ? -0.492 24.766 16.5 1 95.06 133 GLU B C 1
ATOM 2390 O O . GLU B 1 133 ? -1.62 24.453 16.891 1 95.06 133 GLU B O 1
ATOM 2395 N N . GLU B 1 134 ? 0.189 23.969 15.641 1 97.12 134 GLU B N 1
ATOM 2396 C CA . GLU B 1 134 ? -0.403 22.781 15.039 1 97.12 134 GLU B CA 1
ATOM 2397 C C . GLU B 1 134 ? 0.126 21.516 15.703 1 97.12 134 GLU B C 1
ATOM 2399 O O . GLU B 1 134 ? -0.279 20.406 15.344 1 97.12 134 GLU B O 1
ATOM 2404 N N . ARG B 1 135 ? 1.008 21.672 16.641 1 97.81 135 ARG B N 1
ATOM 2405 C CA . ARG B 1 135 ? 1.567 20.531 17.375 1 97.81 135 ARG B CA 1
ATOM 2406 C C . ARG B 1 135 ? 0.591 20.031 18.422 1 97.81 135 ARG B C 1
ATOM 2408 O O . ARG B 1 135 ? 0.736 20.328 19.609 1 97.81 135 ARG B O 1
ATOM 2415 N N . TYR B 1 136 ? -0.312 19.188 17.969 1 97.75 136 TYR B N 1
ATOM 2416 C CA . TYR B 1 136 ? -1.426 18.766 18.812 1 97.75 136 TYR B CA 1
ATOM 2417 C C . TYR B 1 136 ? -0.943 17.875 19.953 1 97.75 136 TYR B C 1
ATOM 2419 O O . TYR B 1 136 ? -1.678 17.625 20.906 1 97.75 136 TYR B O 1
ATOM 2427 N N . TRP B 1 137 ? 0.242 17.391 19.906 1 97.69 137 TRP B N 1
ATOM 2428 C CA . TRP B 1 137 ? 0.774 16.5 20.938 1 97.69 137 TRP B CA 1
ATOM 2429 C C . TRP B 1 137 ? 1.437 17.312 22.047 1 97.69 137 TRP B C 1
ATOM 2431 O O . TRP B 1 137 ? 1.935 16.734 23.031 1 97.69 137 TRP B O 1
ATOM 2441 N N . GLU B 1 138 ? 1.471 18.625 21.859 1 95.56 138 GLU B N 1
ATOM 2442 C CA . GLU B 1 138 ? 2.041 19.5 22.875 1 95.56 138 GLU B CA 1
ATOM 2443 C C . GLU B 1 138 ? 0.947 20.203 23.672 1 95.56 138 GLU B C 1
ATOM 2445 O O . GLU B 1 138 ? 0.074 20.844 23.094 1 95.56 138 GLU B O 1
ATOM 2450 N N . MET B 1 139 ? 1.007 19.953 24.969 1 88.88 139 MET B N 1
ATOM 2451 C CA . MET B 1 139 ? 0.055 20.578 25.891 1 88.88 139 MET B CA 1
ATOM 2452 C C . MET B 1 139 ? 0.749 21.047 27.156 1 88.88 139 MET B C 1
ATOM 2454 O O . MET B 1 139 ? 1.399 20.25 27.844 1 88.88 139 MET B O 1
ATOM 2458 N N . ASP B 1 140 ? 0.538 22.281 27.484 1 86.31 140 ASP B N 1
ATOM 2459 C CA . ASP B 1 140 ? 1.0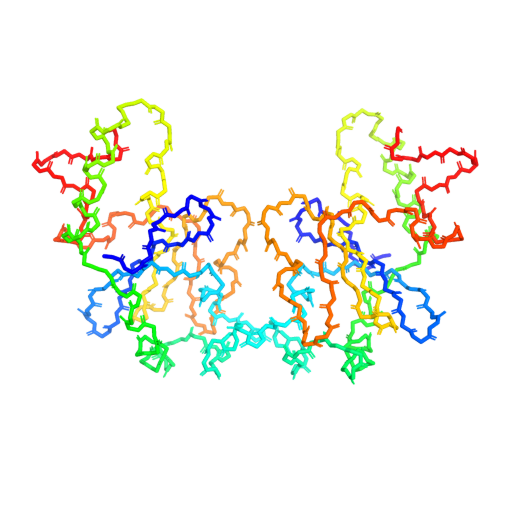67 22.859 28.719 1 86.31 140 ASP B CA 1
ATOM 2460 C C . ASP B 1 140 ? 2.555 22.547 28.875 1 86.31 140 ASP B C 1
ATOM 2462 O O . ASP B 1 140 ? 2.99 22.062 29.922 1 86.31 140 ASP B O 1
ATOM 2466 N N . GLY B 1 141 ? 3.293 22.734 27.812 1 83.06 141 GLY B N 1
ATOM 2467 C CA . GLY B 1 141 ? 4.742 22.594 27.844 1 83.06 141 GLY B CA 1
ATOM 2468 C C . GLY B 1 141 ? 5.203 21.156 27.875 1 83.06 141 GLY B C 1
ATOM 2469 O O . GLY B 1 141 ? 6.402 20.875 27.953 1 83.06 141 GLY B O 1
ATOM 2470 N N . LYS B 1 142 ? 4.27 20.266 27.812 1 89.31 142 LYS B N 1
ATOM 2471 C CA . LYS B 1 142 ? 4.625 18.844 27.844 1 89.31 142 LYS B CA 1
ATOM 2472 C C . LYS B 1 142 ? 4.168 18.141 26.578 1 89.31 142 LYS B C 1
ATOM 2474 O O . LYS B 1 142 ? 3.162 18.531 25.969 1 89.31 142 LYS B O 1
ATOM 2479 N N . SER B 1 143 ? 4.961 17.156 26.266 1 92 143 SER B N 1
ATOM 2480 C CA . SER B 1 143 ? 4.594 16.359 25.109 1 92 143 SER B CA 1
ATOM 2481 C C . SER B 1 143 ? 3.785 15.133 25.516 1 92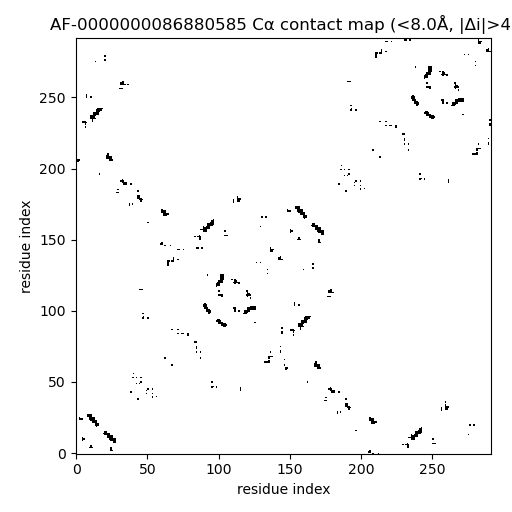 143 SER B C 1
ATOM 2483 O O . SER B 1 143 ? 4.148 14.43 26.453 1 92 143 SER B O 1
ATOM 2485 N N . LEU B 1 144 ? 2.787 14.898 24.844 1 92.12 144 LEU B N 1
ATOM 2486 C CA . LEU B 1 144 ? 1.961 13.719 25.078 1 92.12 144 LEU B CA 1
ATOM 2487 C C . LEU B 1 144 ? 2.562 12.492 24.406 1 92.12 144 LEU B C 1
ATOM 2489 O O . LEU B 1 144 ? 2.078 11.375 24.594 1 92.12 144 LEU B O 1
ATOM 2493 N N . PHE B 1 145 ? 3.641 12.703 23.578 1 91.31 145 PHE B N 1
ATOM 2494 C CA . PHE B 1 145 ? 4.324 11.594 22.922 1 91.31 145 PHE B CA 1
ATOM 2495 C C . PHE B 1 145 ? 5.414 11.023 23.828 1 91.31 145 PHE B C 1
ATOM 2497 O O . PHE B 1 145 ? 6.164 10.141 23.422 1 91.31 145 PHE B O 1
ATOM 2504 N N . ARG B 1 146 ? 5.547 11.484 24.953 1 80.38 146 ARG B N 1
ATOM 2505 C CA . ARG B 1 146 ? 6.523 10.992 25.922 1 80.38 146 ARG B CA 1
ATOM 2506 C C . ARG B 1 146 ? 5.836 10.477 27.188 1 80.38 146 ARG B C 1
ATOM 2508 O O . ARG B 1 146 ? 4.715 10.883 27.484 1 80.38 146 ARG B O 1
#